Protein AF-A0A6C0I2K2-F1 (afdb_monomer)

Structure (mmCIF, N/CA/C/O backbone):
data_AF-A0A6C0I2K2-F1
#
_entry.id   AF-A0A6C0I2K2-F1
#
loop_
_atom_site.group_PDB
_atom_site.id
_atom_site.type_symbol
_atom_site.label_atom_id
_atom_site.label_alt_id
_atom_site.label_comp_id
_atom_site.label_asym_id
_atom_site.label_entity_id
_atom_site.label_seq_id
_atom_site.pdbx_PDB_ins_code
_atom_site.Cartn_x
_atom_site.Cartn_y
_atom_site.Cartn_z
_atom_site.occupancy
_atom_site.B_iso_or_equiv
_atom_site.auth_seq_id
_atom_site.auth_comp_id
_atom_site.auth_asym_id
_atom_site.auth_atom_id
_atom_site.pdbx_PDB_model_num
ATOM 1 N N . MET A 1 1 ? -1.102 -23.690 -17.244 1.00 80.75 1 MET A N 1
ATOM 2 C CA . MET A 1 1 ? -1.129 -23.746 -15.764 1.00 80.75 1 MET A CA 1
ATOM 3 C C . MET A 1 1 ? -1.556 -22.378 -15.245 1.00 80.75 1 MET A C 1
ATOM 5 O O . MET A 1 1 ? -1.133 -21.391 -15.832 1.00 80.75 1 MET A O 1
ATOM 9 N N . LYS A 1 2 ? -2.415 -22.311 -14.222 1.00 87.19 2 LYS A N 1
ATOM 10 C CA . LYS A 1 2 ? -2.791 -21.067 -13.523 1.00 87.19 2 LYS A CA 1
ATOM 11 C C . LYS A 1 2 ? -2.313 -21.160 -12.071 1.00 87.19 2 LYS A C 1
ATOM 13 O O . LYS A 1 2 ? -2.269 -22.267 -11.540 1.00 87.19 2 LYS A O 1
ATOM 18 N N . ILE A 1 3 ? -1.939 -20.029 -11.476 1.00 89.88 3 ILE A N 1
ATOM 19 C CA . ILE A 1 3 ? -1.490 -19.923 -10.081 1.00 89.88 3 ILE A CA 1
ATOM 20 C C . ILE A 1 3 ? -2.470 -19.006 -9.353 1.00 89.88 3 ILE A C 1
ATOM 22 O O . ILE A 1 3 ? -2.793 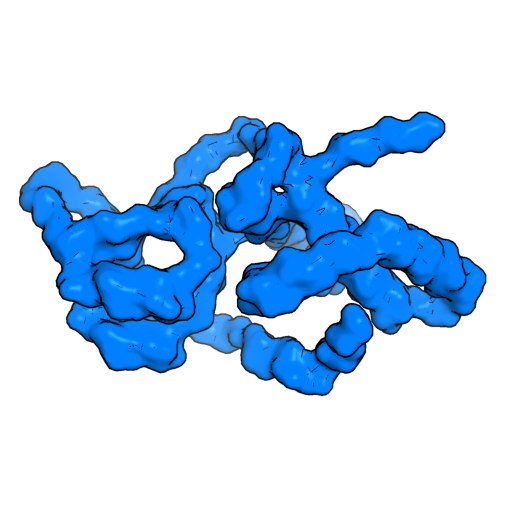-17.935 -9.863 1.00 89.88 3 ILE A O 1
ATOM 26 N N . GLU A 1 4 ? -2.950 -19.440 -8.193 1.00 92.75 4 GLU A N 1
ATOM 27 C CA . GLU A 1 4 ? -3.770 -18.616 -7.306 1.00 92.75 4 GLU A CA 1
ATOM 28 C C . GLU A 1 4 ? -2.858 -17.775 -6.405 1.00 92.75 4 GLU A C 1
ATOM 30 O O . GLU A 1 4 ? -1.847 -18.263 -5.897 1.00 92.75 4 GLU A O 1
ATOM 35 N N . VAL A 1 5 ? -3.208 -16.505 -6.221 1.00 95.00 5 VAL A N 1
ATOM 36 C CA . VAL A 1 5 ? -2.487 -15.561 -5.361 1.00 95.00 5 VAL A CA 1
ATOM 37 C C . VAL A 1 5 ? -3.473 -14.840 -4.449 1.00 95.00 5 VAL A C 1
ATOM 39 O O . VAL A 1 5 ? -4.673 -14.813 -4.714 1.00 95.00 5 VAL A O 1
ATOM 42 N N . SER A 1 6 ? -2.970 -14.244 -3.368 1.00 96.69 6 SER A N 1
ATOM 43 C CA . SER A 1 6 ? -3.803 -13.404 -2.503 1.00 96.69 6 SER A CA 1
ATOM 44 C C . SER A 1 6 ? -4.325 -12.164 -3.241 1.00 96.69 6 SER A C 1
ATOM 46 O O . SER A 1 6 ? -3.680 -11.675 -4.171 1.00 96.69 6 SER A O 1
ATOM 48 N N . ILE A 1 7 ? -5.459 -11.609 -2.805 1.00 97.25 7 ILE A N 1
ATOM 49 C CA . ILE A 1 7 ? -6.015 -10.379 -3.396 1.00 97.25 7 ILE A CA 1
ATOM 50 C C . ILE A 1 7 ? -5.021 -9.215 -3.267 1.00 97.25 7 ILE A C 1
ATOM 52 O O . ILE A 1 7 ? -4.826 -8.457 -4.213 1.00 97.25 7 ILE A O 1
ATOM 56 N N . GLY A 1 8 ? -4.336 -9.101 -2.128 1.00 97.50 8 GLY A N 1
ATOM 57 C CA . GLY A 1 8 ? -3.286 -8.108 -1.910 1.00 97.50 8 GLY A CA 1
ATOM 58 C C . GLY A 1 8 ? -2.119 -8.251 -2.890 1.00 97.50 8 GLY A C 1
ATOM 59 O O . GLY A 1 8 ? -1.641 -7.246 -3.402 1.00 97.50 8 GLY A O 1
ATOM 60 N N . GLU A 1 9 ? -1.703 -9.481 -3.208 1.00 97.44 9 GLU A N 1
ATOM 61 C CA . GLU A 1 9 ? -0.671 -9.755 -4.224 1.00 97.44 9 GLU A CA 1
ATOM 62 C C . GLU A 1 9 ? -1.128 -9.335 -5.626 1.00 97.44 9 GLU A C 1
ATOM 64 O O . GLU A 1 9 ? -0.379 -8.701 -6.366 1.00 97.44 9 GLU A O 1
ATOM 69 N N . ALA A 1 10 ? -2.375 -9.645 -5.987 1.00 97.50 10 ALA A N 1
ATOM 70 C CA . ALA A 1 10 ? -2.936 -9.269 -7.281 1.00 97.50 10 ALA A CA 1
ATOM 71 C C . ALA A 1 10 ? -3.026 -7.739 -7.448 1.00 97.50 10 ALA A C 1
ATOM 73 O O . ALA A 1 10 ? -2.680 -7.209 -8.505 1.00 97.50 10 ALA A O 1
ATOM 74 N N . ILE A 1 11 ? -3.440 -7.022 -6.397 1.00 98.12 11 ILE A N 1
ATOM 75 C CA . ILE A 1 11 ? -3.513 -5.553 -6.383 1.00 98.12 11 ILE A CA 1
ATOM 76 C C . ILE A 1 11 ? -2.110 -4.925 -6.412 1.00 98.12 11 ILE A C 1
ATOM 78 O O . ILE A 1 11 ? -1.898 -3.949 -7.133 1.00 98.12 11 ILE A O 1
ATOM 82 N N . ASP A 1 12 ? -1.140 -5.485 -5.684 1.00 98.44 12 ASP A N 1
ATOM 83 C CA . ASP A 1 12 ? 0.261 -5.044 -5.738 1.00 98.44 12 ASP A CA 1
ATOM 84 C C . ASP A 1 12 ? 0.838 -5.185 -7.141 1.00 98.44 12 ASP A C 1
ATOM 86 O O . ASP A 1 12 ? 1.336 -4.209 -7.711 1.00 98.44 12 ASP A O 1
ATOM 90 N N . LYS A 1 13 ? 0.661 -6.361 -7.752 1.00 98.19 13 LYS A N 1
ATOM 91 C CA . LYS A 1 13 ? 1.067 -6.603 -9.133 1.00 98.19 13 LYS A CA 1
ATOM 92 C C . LYS A 1 13 ? 0.435 -5.593 -10.090 1.00 98.19 13 LYS A C 1
ATOM 94 O O . LYS A 1 13 ? 1.155 -5.035 -10.918 1.00 98.19 13 LYS A O 1
ATOM 99 N N . LEU A 1 14 ? -0.868 -5.332 -9.965 1.00 98.38 14 LEU A N 1
ATOM 100 C CA . LEU A 1 14 ? -1.555 -4.331 -10.782 1.00 98.38 14 LEU A CA 1
ATOM 101 C C . LEU A 1 14 ? -0.909 -2.945 -10.624 1.00 98.38 14 LEU A C 1
ATOM 103 O O . LEU A 1 14 ? -0.549 -2.332 -11.626 1.00 98.38 14 LEU A O 1
ATOM 107 N N . SER A 1 15 ? -0.655 -2.497 -9.392 1.00 98.06 15 SER A N 1
ATOM 108 C CA . SER A 1 15 ? -0.040 -1.184 -9.144 1.00 98.06 15 SER A CA 1
ATOM 109 C C . SER A 1 15 ? 1.365 -1.046 -9.746 1.00 98.06 15 SER A C 1
ATOM 111 O O . SER A 1 15 ? 1.717 0.005 -10.284 1.00 98.06 15 SER A O 1
ATOM 113 N N . ILE A 1 16 ? 2.160 -2.122 -9.738 1.00 98.19 16 ILE A N 1
ATOM 114 C CA . ILE A 1 16 ? 3.491 -2.150 -10.361 1.00 98.19 16 ILE A CA 1
ATOM 115 C C . ILE A 1 16 ? 3.379 -2.119 -11.890 1.00 98.19 16 ILE A C 1
ATOM 117 O O . ILE A 1 16 ? 4.185 -1.462 -12.550 1.00 98.19 16 ILE A O 1
ATOM 121 N N . LEU A 1 17 ? 2.413 -2.831 -12.476 1.00 98.25 17 LEU A N 1
ATOM 122 C CA . LEU A 1 17 ? 2.181 -2.820 -13.923 1.00 98.25 17 LEU A CA 1
ATOM 123 C C . LEU A 1 17 ? 1.716 -1.438 -14.404 1.00 98.25 17 LEU A C 1
ATOM 125 O O . LEU A 1 17 ? 2.240 -0.941 -15.400 1.00 98.25 17 LEU A O 1
ATOM 129 N N . GLU A 1 18 ? 0.819 -0.781 -13.666 1.00 96.38 18 GLU A N 1
ATOM 130 C CA . GLU A 1 18 ? 0.404 0.599 -13.948 1.00 96.38 18 GLU A CA 1
ATOM 131 C C . GLU A 1 18 ? 1.588 1.574 -13.867 1.00 96.38 18 GLU A C 1
ATOM 133 O O . GLU A 1 18 ? 1.763 2.408 -14.757 1.00 96.38 18 GLU A O 1
ATOM 138 N N . LEU A 1 19 ? 2.461 1.435 -12.862 1.00 95.56 19 LEU A N 1
ATOM 139 C CA . LEU A 1 19 ? 3.687 2.233 -12.760 1.00 95.56 19 LEU A CA 1
ATOM 140 C C . LEU A 1 19 ? 4.633 1.984 -13.946 1.00 95.56 19 LEU A C 1
ATOM 142 O O . LEU A 1 19 ? 5.187 2.925 -14.518 1.00 95.56 19 LEU A O 1
ATOM 146 N N . LYS A 1 20 ? 4.792 0.723 -14.361 1.00 96.25 20 LYS A N 1
ATOM 147 C CA . LYS A 1 20 ? 5.604 0.354 -15.528 1.00 96.25 20 LYS A CA 1
ATOM 148 C C . LYS A 1 20 ? 5.066 0.964 -16.818 1.00 96.25 20 LYS A C 1
ATOM 150 O O . LYS A 1 20 ? 5.875 1.444 -17.606 1.00 96.25 20 LYS A O 1
ATOM 155 N N . LEU A 1 21 ? 3.748 0.990 -17.036 1.00 96.44 21 LEU A N 1
ATOM 156 C CA . LEU A 1 21 ? 3.162 1.658 -18.208 1.00 96.44 21 LEU A CA 1
ATOM 157 C C . LEU A 1 21 ? 3.528 3.141 -18.273 1.00 96.44 21 LEU A C 1
ATOM 159 O O . LEU A 1 21 ? 3.747 3.661 -19.366 1.00 96.44 21 LEU A O 1
ATOM 163 N N . LYS A 1 22 ? 3.618 3.806 -17.115 1.00 93.19 22 LYS A N 1
ATOM 164 C CA . LYS A 1 22 ? 4.014 5.215 -17.026 1.00 93.19 22 LYS A CA 1
ATOM 165 C C . LYS A 1 22 ? 5.508 5.429 -17.279 1.00 93.19 22 LYS A C 1
ATOM 167 O O . LYS A 1 22 ? 5.868 6.376 -17.968 1.00 93.19 22 LYS A O 1
ATOM 172 N N . LYS A 1 23 ? 6.379 4.576 -16.723 1.00 93.75 23 LYS A N 1
ATOM 173 C CA . LYS A 1 23 ? 7.843 4.780 -16.760 1.00 93.75 23 LYS A CA 1
ATOM 174 C C . LYS A 1 23 ? 8.549 4.140 -17.966 1.00 93.75 23 LYS A C 1
ATOM 176 O O . LYS A 1 23 ? 9.656 4.547 -18.311 1.00 93.75 23 LYS A O 1
ATOM 181 N N . ILE A 1 24 ? 7.959 3.137 -18.620 1.00 94.12 24 ILE A N 1
ATOM 18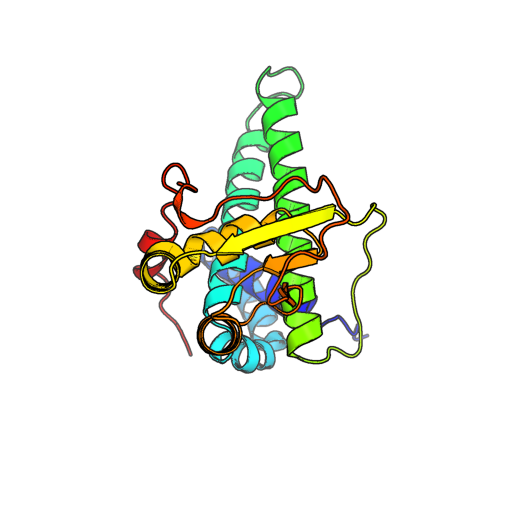2 C CA . ILE A 1 24 ? 8.570 2.440 -19.766 1.00 94.12 24 ILE A CA 1
ATOM 183 C C . ILE A 1 24 ? 8.101 3.069 -21.077 1.00 94.12 24 ILE A C 1
ATOM 185 O O . ILE A 1 24 ? 6.912 3.096 -21.352 1.00 94.12 24 ILE A O 1
ATOM 189 N N . ASN A 1 25 ? 9.037 3.469 -21.942 1.00 95.00 25 ASN A N 1
ATOM 190 C CA . ASN A 1 25 ? 8.723 4.081 -23.244 1.00 95.00 25 ASN A CA 1
ATOM 191 C C . ASN A 1 25 ? 8.624 3.089 -24.417 1.00 95.00 25 ASN A C 1
ATOM 193 O O . ASN A 1 25 ? 8.183 3.458 -25.499 1.00 95.00 25 ASN A O 1
ATOM 197 N N . ASN A 1 26 ? 9.052 1.838 -24.243 1.00 98.00 26 ASN A N 1
ATOM 198 C CA . ASN A 1 26 ? 9.024 0.847 -25.319 1.00 98.00 26 ASN A CA 1
ATOM 199 C C . ASN A 1 26 ? 7.597 0.310 -25.543 1.00 98.00 26 ASN A C 1
ATOM 201 O O . ASN A 1 26 ? 7.031 -0.335 -24.661 1.00 98.00 26 ASN A O 1
ATOM 205 N N . GLU A 1 27 ? 7.053 0.538 -26.737 1.00 96.94 27 GLU A N 1
ATOM 206 C CA . GLU A 1 27 ? 5.665 0.206 -27.085 1.00 96.94 27 GLU A CA 1
ATOM 207 C C . GLU A 1 27 ? 5.361 -1.301 -27.108 1.00 96.94 27 GLU A C 1
ATOM 209 O O . GLU A 1 27 ? 4.274 -1.716 -26.713 1.00 96.94 27 GLU A O 1
ATOM 214 N N . GLU A 1 28 ? 6.307 -2.154 -27.511 1.00 97.50 28 GLU A N 1
ATOM 215 C CA . GLU A 1 28 ? 6.104 -3.611 -27.466 1.00 97.50 28 GLU A CA 1
ATOM 216 C C . GLU A 1 28 ? 5.983 -4.111 -26.024 1.00 97.50 28 GLU A C 1
ATOM 218 O O . GLU A 1 28 ? 5.083 -4.886 -25.704 1.00 97.50 28 GLU A O 1
ATOM 223 N N . LYS A 1 29 ? 6.827 -3.599 -25.119 1.00 97.81 29 LYS A N 1
ATOM 224 C CA . LYS A 1 29 ? 6.736 -3.901 -23.685 1.00 97.81 29 LYS A CA 1
ATOM 225 C C . LYS A 1 29 ? 5.422 -3.406 -23.086 1.00 97.81 29 LYS A C 1
ATOM 227 O O . LYS A 1 29 ? 4.829 -4.130 -22.292 1.00 97.81 29 LYS A O 1
ATOM 232 N N . LYS A 1 30 ? 4.950 -2.213 -23.468 1.00 97.88 30 LYS A N 1
ATOM 233 C CA . LYS A 1 30 ? 3.648 -1.697 -23.014 1.00 97.88 30 LYS A CA 1
ATOM 234 C C . LYS A 1 30 ? 2.499 -2.621 -23.411 1.00 97.88 30 LYS A C 1
ATOM 236 O O . LYS A 1 30 ? 1.696 -2.955 -22.549 1.00 97.88 30 LYS A O 1
ATOM 241 N N . LYS A 1 31 ? 2.470 -3.112 -24.656 1.00 97.94 31 LYS A N 1
ATOM 242 C CA . LYS A 1 31 ? 1.442 -4.067 -25.111 1.00 97.94 31 LYS A CA 1
ATOM 243 C C . LYS A 1 31 ? 1.407 -5.343 -24.269 1.00 97.94 31 LYS A C 1
ATOM 245 O O . LYS A 1 31 ? 0.327 -5.850 -23.984 1.00 97.94 31 LYS A O 1
ATOM 250 N N . GLU A 1 32 ? 2.561 -5.873 -23.863 1.00 98.31 32 GLU A N 1
ATOM 251 C CA . GLU A 1 32 ? 2.596 -7.037 -22.966 1.00 98.31 32 GLU A CA 1
ATOM 252 C C . GLU A 1 32 ? 2.113 -6.693 -21.549 1.00 98.31 32 GLU A C 1
ATOM 254 O O . GLU A 1 32 ? 1.343 -7.452 -20.964 1.00 98.31 32 GLU A O 1
ATOM 259 N N . ILE A 1 33 ? 2.480 -5.522 -21.022 1.00 98.00 33 ILE A N 1
ATOM 260 C CA . ILE A 1 33 ? 2.005 -5.049 -19.713 1.00 98.00 33 ILE A CA 1
ATOM 261 C C . ILE A 1 33 ? 0.478 -4.872 -19.709 1.00 98.00 33 ILE A C 1
ATOM 263 O O . ILE A 1 33 ? -0.184 -5.293 -18.764 1.00 98.00 33 ILE A O 1
ATOM 267 N N . GLU A 1 34 ? -0.103 -4.309 -20.770 1.00 97.62 34 GLU A N 1
ATOM 268 C CA . GLU A 1 34 ? -1.558 -4.157 -20.916 1.00 97.62 34 GLU A CA 1
ATOM 269 C C . GLU A 1 34 ? -2.288 -5.507 -20.906 1.00 97.62 34 GLU A C 1
ATOM 271 O O . GLU A 1 34 ? -3.361 -5.628 -20.310 1.00 97.62 34 GLU A O 1
ATOM 276 N N . LYS A 1 35 ? -1.703 -6.550 -21.514 1.00 97.81 35 LYS A N 1
ATOM 277 C CA . LYS A 1 35 ? -2.255 -7.912 -21.435 1.00 97.81 35 LYS A CA 1
ATOM 278 C C . LYS A 1 35 ? -2.268 -8.428 -19.998 1.00 97.81 35 LYS A C 1
ATOM 280 O O . LYS A 1 35 ? -3.246 -9.059 -19.610 1.00 97.81 35 LYS A O 1
ATOM 285 N N . GLU A 1 36 ? -1.214 -8.176 -19.218 1.00 97.56 36 GLU A N 1
ATOM 286 C CA . GLU A 1 36 ? -1.170 -8.571 -17.805 1.00 97.56 36 GLU A CA 1
ATOM 287 C C . GLU A 1 36 ? -2.195 -7.806 -16.961 1.00 97.56 36 GLU A C 1
ATOM 289 O O . GLU A 1 36 ? -2.876 -8.422 -16.143 1.00 97.56 36 GLU A O 1
ATOM 294 N N . ILE A 1 37 ? -2.350 -6.497 -17.185 1.00 97.50 37 ILE A N 1
ATOM 295 C CA . ILE A 1 37 ? -3.349 -5.668 -16.490 1.00 97.50 37 ILE A CA 1
ATOM 296 C C . ILE A 1 37 ? -4.758 -6.200 -16.737 1.00 97.50 37 ILE A C 1
ATOM 298 O O . ILE A 1 37 ? -5.508 -6.371 -15.783 1.00 97.50 37 ILE A O 1
ATOM 302 N N . LYS A 1 38 ? -5.085 -6.560 -17.983 1.00 96.56 38 LYS A N 1
ATOM 303 C CA . LYS A 1 38 ? -6.402 -7.106 -18.340 1.00 96.56 38 LYS A CA 1
ATOM 304 C C . LYS A 1 38 ? -6.761 -8.385 -17.571 1.00 96.56 38 LYS A C 1
ATOM 306 O O . LYS A 1 38 ? -7.929 -8.666 -17.326 1.00 96.56 38 LYS A O 1
ATOM 311 N N . VAL A 1 39 ? -5.771 -9.193 -17.187 1.00 96.00 39 VAL A N 1
ATOM 312 C CA . VAL A 1 39 ? -6.001 -10.404 -16.373 1.00 96.00 39 VAL A CA 1
ATOM 313 C C . VAL A 1 39 ? -6.358 -10.051 -14.920 1.00 96.00 39 VAL A C 1
ATOM 315 O O . VAL A 1 39 ? -6.921 -10.881 -14.212 1.00 96.00 39 VAL A O 1
ATOM 318 N N . LEU A 1 40 ? -6.061 -8.827 -14.484 1.00 96.62 40 LEU A N 1
ATOM 319 C CA . LEU A 1 40 ? -6.276 -8.316 -13.132 1.00 96.62 40 LEU A CA 1
ATOM 320 C C . LEU A 1 40 ? -7.487 -7.368 -13.038 1.00 96.62 40 LEU A C 1
ATOM 322 O O . LEU A 1 40 ? -7.636 -6.705 -12.017 1.00 96.62 40 LEU A O 1
ATOM 326 N N . ASP A 1 41 ? -8.365 -7.312 -14.049 1.00 93.50 41 ASP A N 1
ATOM 327 C CA . ASP A 1 41 ? -9.506 -6.377 -14.104 1.00 93.50 41 ASP A CA 1
ATOM 328 C C . ASP A 1 41 ? -10.393 -6.422 -12.841 1.00 93.50 41 ASP A C 1
ATOM 330 O O . ASP A 1 41 ? -10.879 -5.395 -12.363 1.00 93.50 41 ASP A O 1
ATOM 334 N N . GLU A 1 42 ? -10.568 -7.601 -12.238 1.00 93.81 42 GLU A N 1
ATOM 335 C CA . GLU A 1 42 ? -11.359 -7.768 -11.012 1.00 93.81 42 GLU A CA 1
ATOM 336 C C . GLU A 1 42 ? -10.808 -6.951 -9.828 1.00 93.81 42 GLU A C 1
ATOM 338 O O . GLU A 1 42 ? -11.580 -6.489 -8.979 1.00 93.81 42 GLU A O 1
ATOM 343 N N . CYS A 1 43 ? -9.495 -6.683 -9.799 1.00 96.44 43 CYS A N 1
ATOM 344 C CA . CYS A 1 43 ? -8.847 -5.874 -8.767 1.00 96.44 43 CYS A CA 1
ATOM 345 C C . CYS A 1 43 ? -9.414 -4.450 -8.693 1.00 96.44 43 CYS A C 1
ATOM 347 O O . CYS A 1 43 ? -9.459 -3.868 -7.603 1.00 96.44 43 CYS A O 1
ATOM 349 N N . TYR A 1 44 ? -9.907 -3.892 -9.806 1.00 95.81 44 TYR A N 1
ATOM 350 C CA . TYR A 1 44 ? -10.458 -2.534 -9.835 1.00 95.81 44 TYR A CA 1
ATOM 351 C C . TYR A 1 44 ? -11.689 -2.366 -8.937 1.00 95.81 44 TYR A C 1
ATOM 353 O O . TYR A 1 44 ? -11.923 -1.276 -8.403 1.00 95.81 44 TYR A O 1
ATOM 361 N N . THR A 1 45 ? -12.441 -3.440 -8.680 1.00 96.44 45 THR A N 1
ATOM 362 C CA . THR A 1 45 ? -13.571 -3.407 -7.739 1.00 96.44 45 THR A CA 1
ATOM 363 C C . THR A 1 45 ? -13.105 -3.117 -6.307 1.00 96.44 45 THR A C 1
ATOM 365 O O . THR A 1 45 ? -13.664 -2.246 -5.631 1.00 96.44 45 THR A O 1
ATOM 368 N N . TYR A 1 46 ? -12.021 -3.763 -5.867 1.00 95.81 46 TYR A N 1
ATOM 369 C CA . TYR A 1 46 ? -11.404 -3.534 -4.561 1.00 95.81 46 TYR A CA 1
ATOM 370 C C . TYR A 1 46 ? -10.716 -2.171 -4.495 1.00 95.81 46 TYR A C 1
ATOM 372 O O . TYR A 1 46 ? -10.870 -1.455 -3.506 1.00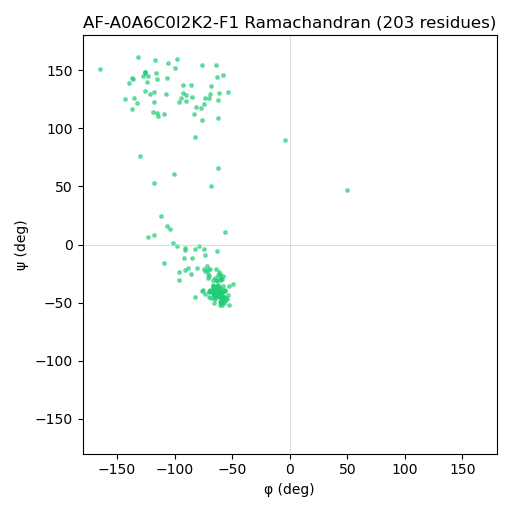 95.81 46 TYR A O 1
ATOM 380 N N . ILE A 1 47 ? -10.027 -1.759 -5.562 1.00 94.62 47 ILE A N 1
ATOM 381 C CA . ILE A 1 47 ? -9.377 -0.443 -5.648 1.00 94.62 47 ILE A CA 1
ATOM 382 C C . ILE A 1 47 ? -10.405 0.684 -5.515 1.00 94.62 47 ILE A C 1
ATOM 384 O O . ILE A 1 47 ? -10.192 1.642 -4.768 1.00 94.62 47 ILE A O 1
ATOM 388 N N . LYS A 1 48 ? -11.556 0.564 -6.186 1.00 94.38 48 LYS A N 1
ATOM 389 C CA . LYS A 1 48 ? -12.645 1.544 -6.090 1.00 94.38 48 LYS A CA 1
ATOM 390 C C . LYS A 1 48 ? -13.201 1.646 -4.669 1.00 94.38 48 LYS A C 1
ATOM 392 O O . LYS A 1 48 ? -13.574 2.747 -4.259 1.00 94.38 48 LYS A O 1
ATOM 397 N N . LYS A 1 49 ? -13.247 0.532 -3.933 1.00 94.81 49 LYS A N 1
ATOM 398 C CA . LYS A 1 49 ? -13.715 0.473 -2.542 1.00 94.81 49 LYS A CA 1
ATOM 399 C C . LYS A 1 49 ? -12.681 1.016 -1.548 1.00 94.81 49 LYS A C 1
ATOM 401 O O . LYS A 1 49 ? -13.053 1.744 -0.635 1.00 94.81 49 LYS A O 1
ATOM 406 N N . TYR A 1 50 ? -11.395 0.730 -1.749 1.00 94.75 50 TYR A N 1
ATOM 407 C CA . TYR A 1 50 ? -10.304 1.074 -0.827 1.00 94.75 50 TYR A CA 1
ATOM 408 C C . TYR A 1 50 ? -9.283 2.029 -1.468 1.00 94.75 50 TYR A C 1
ATOM 410 O O . TYR A 1 50 ? -8.075 1.791 -1.464 1.00 94.75 50 TYR A O 1
ATOM 418 N N . LYS A 1 51 ? -9.768 3.149 -2.022 1.00 92.69 51 LYS A N 1
ATOM 419 C CA . LYS A 1 51 ? -8.953 4.093 -2.814 1.00 92.69 51 LYS A CA 1
ATOM 420 C C . LYS A 1 51 ? -7.728 4.631 -2.075 1.00 92.69 51 LYS A C 1
ATOM 422 O O . LYS A 1 51 ? -6.681 4.804 -2.690 1.00 92.69 51 LYS A O 1
ATOM 427 N N . ILE A 1 52 ? -7.860 4.928 -0.781 1.00 91.38 52 ILE A N 1
ATOM 428 C CA . ILE A 1 52 ? -6.754 5.470 0.025 1.00 91.38 52 ILE A CA 1
ATOM 429 C C . ILE A 1 52 ? -5.632 4.432 0.151 1.00 91.38 52 ILE A C 1
ATOM 431 O O . ILE A 1 52 ? -4.473 4.774 -0.060 1.00 91.38 52 ILE A O 1
ATOM 435 N N . LEU A 1 53 ? -5.975 3.162 0.399 1.00 94.88 53 LEU A N 1
ATOM 436 C CA . LEU A 1 53 ? -5.002 2.069 0.480 1.00 94.88 53 LEU A CA 1
ATOM 437 C C . LEU A 1 53 ? -4.283 1.864 -0.853 1.00 94.88 53 LEU A C 1
ATOM 439 O O . LEU A 1 53 ? -3.069 1.687 -0.867 1.00 94.88 53 LEU A O 1
ATOM 443 N N . TYR A 1 54 ? -5.002 1.953 -1.975 1.00 96.31 54 TYR A N 1
ATOM 444 C CA . TYR A 1 54 ? -4.370 1.841 -3.289 1.00 96.31 54 TYR A CA 1
ATOM 445 C C . TYR A 1 54 ? -3.397 2.993 -3.568 1.00 96.31 54 TYR A C 1
ATOM 447 O O . TYR A 1 54 ? -2.300 2.769 -4.069 1.00 96.31 54 TYR A O 1
ATOM 455 N N . LYS A 1 55 ? -3.747 4.224 -3.173 1.00 93.38 55 LYS A N 1
ATOM 456 C CA . LYS A 1 55 ? -2.835 5.375 -3.275 1.00 93.38 55 LYS A CA 1
ATOM 457 C C . LYS A 1 55 ? -1.579 5.203 -2.421 1.00 93.38 55 LYS A C 1
ATOM 459 O O . LYS A 1 55 ? -0.493 5.520 -2.890 1.00 93.38 55 LYS A O 1
ATOM 464 N N . LEU A 1 56 ? -1.715 4.672 -1.204 1.00 94.19 56 LEU A N 1
ATOM 465 C CA . LEU A 1 56 ? -0.565 4.332 -0.357 1.00 94.19 56 LEU A CA 1
ATOM 466 C C . LEU A 1 56 ? 0.314 3.265 -1.013 1.00 94.19 56 LEU A C 1
ATOM 468 O O . LEU A 1 56 ? 1.534 3.387 -0.985 1.00 94.19 56 LEU A O 1
ATOM 472 N N . LEU A 1 57 ? -0.295 2.250 -1.633 1.00 96.81 57 LEU A N 1
ATOM 473 C CA . LEU A 1 57 ? 0.440 1.192 -2.322 1.00 96.81 57 LEU A CA 1
ATOM 474 C C . LEU A 1 57 ? 1.242 1.736 -3.505 1.00 96.81 57 LEU A C 1
ATOM 476 O O . LEU A 1 57 ? 2.417 1.406 -3.640 1.00 96.81 57 LEU A O 1
ATOM 480 N N . ILE A 1 58 ? 0.633 2.607 -4.316 1.00 95.94 58 ILE A N 1
ATOM 481 C CA . ILE A 1 58 ? 1.322 3.283 -5.419 1.00 95.94 58 ILE A CA 1
ATOM 482 C C . ILE A 1 58 ? 2.487 4.124 -4.892 1.00 95.94 58 ILE A C 1
ATOM 484 O O . ILE A 1 58 ? 3.595 3.972 -5.394 1.00 95.94 58 ILE A O 1
ATOM 488 N N . TYR A 1 59 ? 2.265 4.953 -3.865 1.00 94.75 59 TYR A N 1
ATOM 489 C CA . TYR A 1 59 ? 3.321 5.764 -3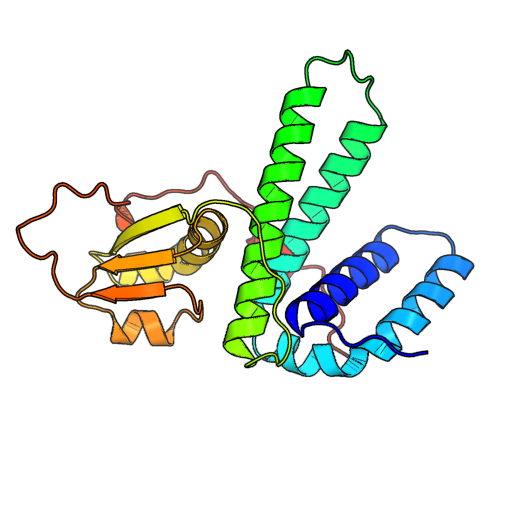.245 1.00 94.75 59 TYR A CA 1
ATOM 490 C C . TYR A 1 59 ? 4.512 4.907 -2.790 1.00 94.75 59 TYR A C 1
ATOM 492 O O . TYR A 1 59 ? 5.668 5.223 -3.080 1.00 94.75 59 TYR A O 1
ATOM 500 N N . VAL A 1 60 ? 4.239 3.787 -2.113 1.00 96.56 60 VAL A N 1
ATOM 501 C CA . VAL A 1 60 ? 5.280 2.863 -1.649 1.00 96.56 60 VAL A CA 1
ATOM 502 C C . VAL A 1 60 ? 6.005 2.206 -2.826 1.00 96.56 60 VAL A C 1
ATOM 504 O O . VAL A 1 60 ? 7.233 2.173 -2.830 1.00 96.56 60 VAL A O 1
ATOM 507 N N . ASN A 1 61 ? 5.284 1.711 -3.836 1.00 98.12 61 ASN A N 1
ATOM 508 C CA . ASN A 1 61 ? 5.892 1.068 -5.004 1.00 98.12 61 ASN A CA 1
ATOM 509 C C . ASN A 1 61 ? 6.718 2.039 -5.855 1.00 98.12 61 ASN A C 1
ATOM 511 O O . ASN A 1 61 ? 7.788 1.665 -6.332 1.00 98.12 61 ASN A O 1
ATOM 515 N N . GLU A 1 62 ? 6.266 3.281 -6.013 1.00 96.44 62 GLU A N 1
ATOM 516 C CA . GLU A 1 62 ? 7.022 4.331 -6.694 1.00 96.44 62 GLU A CA 1
ATOM 517 C C . GLU A 1 62 ? 8.291 4.699 -5.921 1.00 96.44 62 GLU A C 1
ATOM 519 O O . GLU A 1 62 ? 9.370 4.726 -6.507 1.00 96.44 62 GLU A O 1
ATOM 524 N N . SER A 1 63 ? 8.200 4.838 -4.595 1.00 96.25 63 SER A N 1
ATOM 525 C CA . SER A 1 63 ? 9.374 5.075 -3.746 1.00 96.25 63 SER A CA 1
ATOM 526 C C . SER A 1 63 ? 10.400 3.941 -3.865 1.00 96.25 63 SER A C 1
ATOM 528 O O . SER A 1 63 ? 11.596 4.193 -4.004 1.00 96.25 63 SER A O 1
ATOM 530 N N . ILE A 1 64 ? 9.952 2.677 -3.865 1.00 97.75 64 ILE A N 1
ATOM 531 C CA . ILE A 1 64 ? 10.831 1.515 -4.090 1.00 97.75 64 ILE A CA 1
ATOM 532 C C . ILE A 1 64 ? 11.471 1.583 -5.477 1.00 97.75 64 ILE A C 1
ATOM 534 O O . ILE A 1 64 ? 12.668 1.315 -5.599 1.00 97.75 64 ILE A O 1
ATOM 538 N N . TRP A 1 65 ? 10.700 1.920 -6.514 1.00 96.56 65 TRP A N 1
ATOM 539 C CA . TRP A 1 65 ? 11.200 2.041 -7.883 1.00 96.56 65 TRP A CA 1
ATOM 540 C C . TRP A 1 65 ? 12.319 3.081 -7.971 1.00 96.56 65 TRP A C 1
ATOM 542 O O . TRP A 1 65 ? 13.412 2.758 -8.433 1.00 96.56 65 TRP A O 1
ATOM 552 N N . ASP A 1 66 ? 12.085 4.290 -7.468 1.00 96.00 66 ASP A N 1
ATOM 553 C CA . ASP A 1 66 ? 13.034 5.401 -7.562 1.00 96.00 66 ASP A CA 1
ATOM 554 C C . ASP A 1 66 ? 14.308 5.136 -6.744 1.00 96.00 66 ASP A C 1
ATOM 556 O O . ASP A 1 66 ? 15.426 5.382 -7.211 1.00 96.00 66 ASP A O 1
ATOM 560 N N . MET A 1 67 ? 14.173 4.538 -5.554 1.00 97.06 67 MET A N 1
ATOM 561 C CA . MET A 1 67 ? 15.325 4.072 -4.775 1.00 97.06 67 MET A CA 1
ATOM 562 C C . MET A 1 67 ? 16.093 2.960 -5.496 1.00 97.06 67 MET A C 1
ATOM 564 O O . MET A 1 67 ? 17.321 2.935 -5.455 1.00 97.06 67 MET A O 1
ATOM 568 N N . THR A 1 68 ? 15.393 2.055 -6.185 1.00 96.88 68 THR A N 1
ATOM 569 C CA . THR A 1 68 ? 16.015 0.967 -6.952 1.00 96.88 68 THR A CA 1
ATOM 570 C C . THR A 1 68 ? 16.755 1.494 -8.183 1.00 96.88 68 THR A C 1
ATOM 572 O O . THR A 1 68 ? 17.833 1.002 -8.513 1.00 96.88 68 THR A O 1
ATOM 575 N N . ASP A 1 69 ? 16.215 2.493 -8.873 1.00 95.69 69 ASP A N 1
ATOM 576 C CA . ASP A 1 69 ? 16.909 3.141 -9.987 1.00 95.69 69 ASP A CA 1
ATOM 577 C C . ASP A 1 69 ? 18.145 3.897 -9.487 1.00 95.69 69 ASP A C 1
ATOM 579 O O . ASP A 1 69 ? 19.225 3.767 -10.066 1.00 95.69 69 ASP A O 1
ATOM 583 N N . THR A 1 70 ? 18.031 4.575 -8.341 1.00 96.56 70 THR A N 1
ATOM 584 C CA . THR A 1 70 ? 19.171 5.229 -7.689 1.00 96.56 70 THR A CA 1
ATOM 585 C C . THR A 1 70 ? 20.252 4.211 -7.318 1.00 96.56 70 THR A C 1
ATOM 587 O O . THR A 1 70 ? 21.402 4.366 -7.729 1.00 96.56 70 THR A O 1
ATOM 590 N N . ILE A 1 71 ? 19.907 3.129 -6.607 1.00 96.44 71 ILE A N 1
ATOM 591 C CA . ILE A 1 71 ? 20.897 2.153 -6.124 1.00 96.44 71 ILE A CA 1
ATOM 592 C C . ILE A 1 71 ? 21.602 1.404 -7.268 1.00 96.44 71 ILE A C 1
ATOM 594 O O . ILE A 1 71 ? 22.764 1.039 -7.132 1.00 96.44 71 ILE A O 1
ATOM 598 N N . LYS A 1 72 ? 20.940 1.214 -8.419 1.00 95.88 72 LYS A N 1
ATOM 599 C CA . LYS A 1 72 ? 21.541 0.613 -9.626 1.00 95.88 72 LYS A CA 1
ATOM 600 C C . LYS A 1 72 ? 22.562 1.516 -10.319 1.00 95.88 72 LYS A C 1
ATOM 602 O O . LYS A 1 72 ? 23.378 1.013 -11.087 1.00 95.88 72 LYS A O 1
ATOM 607 N N . SER A 1 73 ? 22.492 2.827 -10.092 1.00 96.19 73 SER A N 1
ATOM 608 C CA . SER A 1 73 ? 23.386 3.817 -10.707 1.00 96.19 73 SER A CA 1
ATOM 609 C C . SER A 1 73 ? 24.639 4.125 -9.882 1.00 96.19 73 SER A C 1
ATOM 611 O O . SER A 1 73 ? 25.501 4.872 -10.342 1.00 96.19 73 SER A O 1
ATOM 613 N N . ILE A 1 74 ? 24.764 3.536 -8.690 1.00 96.69 74 ILE A N 1
ATOM 614 C CA . ILE A 1 74 ? 25.912 3.711 -7.792 1.00 96.69 74 ILE A CA 1
ATOM 615 C C . ILE A 1 74 ? 26.653 2.384 -7.568 1.00 96.69 74 ILE A C 1
ATOM 617 O O . ILE A 1 74 ? 26.109 1.299 -7.763 1.00 96.69 74 ILE A O 1
ATOM 621 N N . SER A 1 75 ? 27.919 2.470 -7.151 1.00 96.44 75 SER A N 1
ATOM 622 C CA . SER A 1 75 ? 28.725 1.300 -6.772 1.00 96.44 75 SER A CA 1
ATOM 623 C C . SER A 1 75 ? 28.335 0.781 -5.384 1.00 96.44 75 SER A C 1
ATOM 625 O O . SER A 1 75 ? 27.931 1.553 -4.519 1.00 96.44 75 SER A O 1
ATOM 627 N N . ILE A 1 76 ? 28.570 -0.508 -5.121 1.00 95.75 76 ILE A N 1
ATOM 628 C CA . ILE A 1 76 ? 28.450 -1.114 -3.779 1.00 95.75 76 ILE A CA 1
ATOM 629 C C . ILE A 1 76 ? 29.368 -0.424 -2.752 1.00 95.75 76 ILE A C 1
ATOM 631 O O . ILE A 1 76 ? 29.075 -0.417 -1.561 1.00 95.75 76 ILE A O 1
ATOM 635 N N . THR A 1 77 ? 30.475 0.169 -3.203 1.00 96.94 77 THR A N 1
ATOM 636 C CA . THR A 1 77 ? 31.416 0.909 -2.347 1.00 96.94 77 THR A CA 1
ATOM 637 C C . THR A 1 77 ? 30.987 2.352 -2.064 1.00 96.94 77 THR A C 1
ATOM 639 O O . THR A 1 77 ? 31.688 3.053 -1.338 1.00 96.94 77 THR A O 1
ATOM 642 N N . ASP A 1 78 ? 29.891 2.830 -2.661 1.00 97.56 78 ASP A N 1
ATOM 643 C CA . ASP A 1 78 ? 29.358 4.168 -2.403 1.00 97.56 78 ASP A CA 1
ATOM 644 C C . ASP A 1 78 ? 28.796 4.251 -0.975 1.00 97.56 78 ASP A C 1
ATOM 646 O O . ASP A 1 78 ? 28.077 3.359 -0.518 1.00 97.56 78 ASP A O 1
ATOM 650 N N . SER A 1 79 ? 29.092 5.338 -0.260 1.00 96.50 79 SER A N 1
ATOM 651 C CA . SER A 1 79 ? 28.655 5.529 1.127 1.00 96.50 79 SER A CA 1
ATOM 652 C C . SER A 1 79 ? 27.134 5.617 1.283 1.00 96.50 79 SER A C 1
ATOM 654 O O . SER A 1 79 ? 26.617 5.345 2.367 1.00 96.50 79 SER A O 1
ATOM 656 N N . LYS A 1 80 ? 26.397 5.948 0.215 1.00 96.06 80 LYS A N 1
ATOM 657 C CA . LYS A 1 80 ? 24.927 5.974 0.203 1.00 96.06 80 LYS A CA 1
ATOM 658 C C . LYS A 1 80 ? 24.307 4.590 0.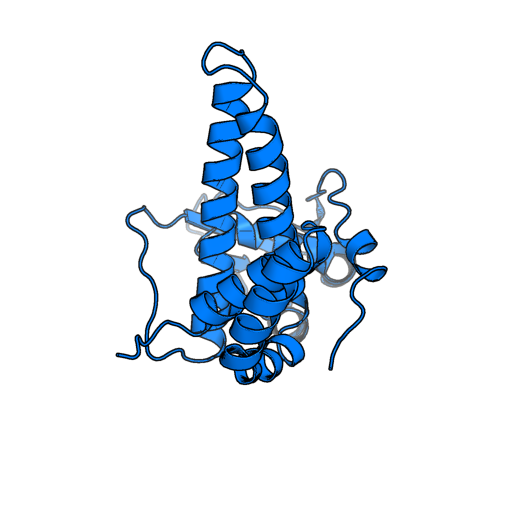022 1.00 96.06 80 LYS A C 1
ATOM 660 O O . LYS A 1 80 ? 23.141 4.413 0.377 1.00 96.06 80 LYS A O 1
ATOM 665 N N . PHE A 1 81 ? 25.050 3.614 -0.506 1.00 97.44 81 PHE A N 1
ATOM 666 C CA . PHE A 1 81 ? 24.516 2.294 -0.851 1.00 97.44 81 PHE A CA 1
ATOM 667 C C . PHE A 1 81 ? 23.845 1.588 0.343 1.00 97.44 81 PHE A C 1
ATOM 669 O O . PHE A 1 81 ? 22.695 1.166 0.193 1.00 97.44 81 PHE A O 1
ATOM 676 N N . PRO A 1 82 ? 24.465 1.501 1.543 1.00 96.81 82 PRO A N 1
ATOM 677 C CA . PRO A 1 82 ? 23.837 0.830 2.684 1.00 96.81 82 PRO A CA 1
ATOM 678 C C . PRO A 1 82 ? 22.544 1.516 3.134 1.00 96.81 82 PRO A C 1
ATOM 680 O O . PRO A 1 82 ? 21.573 0.842 3.469 1.00 96.81 82 PRO A O 1
ATOM 683 N N . PHE A 1 83 ? 22.511 2.851 3.098 1.00 95.56 83 PHE A N 1
ATOM 684 C CA . PHE A 1 83 ? 21.345 3.631 3.501 1.00 95.56 83 PHE A CA 1
ATOM 685 C C . PHE A 1 83 ? 20.160 3.402 2.556 1.00 95.56 83 PHE A C 1
ATOM 687 O O . PHE A 1 83 ? 19.074 3.054 3.013 1.00 95.56 83 PHE A O 1
ATOM 694 N N . ILE A 1 84 ? 20.378 3.515 1.242 1.00 96.81 84 ILE A N 1
ATOM 695 C CA . ILE A 1 84 ? 19.324 3.299 0.239 1.00 96.81 84 ILE A CA 1
ATOM 696 C C . ILE A 1 84 ? 18.851 1.841 0.264 1.00 96.81 84 ILE A C 1
ATOM 698 O O . ILE A 1 84 ? 17.652 1.583 0.221 1.00 96.81 84 ILE A O 1
ATOM 702 N N . SER A 1 85 ? 19.773 0.882 0.395 1.00 96.81 85 SER A N 1
ATOM 703 C CA . SER A 1 85 ? 19.431 -0.540 0.517 1.00 96.81 85 SER A CA 1
ATOM 704 C C . SER A 1 85 ? 18.521 -0.800 1.721 1.00 96.81 85 SER A C 1
ATOM 706 O O . SER A 1 85 ? 17.483 -1.454 1.593 1.00 96.81 85 SER A O 1
ATOM 708 N N . ASN A 1 86 ? 18.853 -0.215 2.877 1.00 96.25 86 ASN A N 1
ATOM 709 C CA . ASN A 1 86 ? 18.019 -0.314 4.068 1.00 96.25 86 ASN A CA 1
ATOM 710 C C . ASN A 1 86 ? 16.641 0.331 3.853 1.00 96.25 86 ASN A C 1
ATOM 712 O O . ASN A 1 86 ? 15.630 -0.259 4.217 1.00 96.25 86 ASN A O 1
ATOM 716 N N . GLN A 1 87 ? 16.564 1.496 3.204 1.00 96.00 87 GLN A N 1
ATOM 717 C CA . GLN A 1 87 ? 15.275 2.121 2.888 1.00 96.00 87 GLN A CA 1
ATOM 718 C C . GLN A 1 87 ? 14.421 1.269 1.939 1.00 96.00 87 GLN A C 1
ATOM 720 O O . GLN A 1 87 ? 13.215 1.151 2.148 1.00 96.00 87 GLN A O 1
ATOM 725 N N . ILE A 1 88 ? 15.022 0.626 0.933 1.00 97.19 88 ILE A N 1
ATOM 726 C CA . ILE A 1 88 ? 14.314 -0.322 0.063 1.00 97.19 88 ILE A CA 1
ATOM 727 C C . ILE A 1 88 ? 13.747 -1.476 0.897 1.00 97.19 88 ILE A C 1
ATOM 729 O O . ILE A 1 88 ? 12.593 -1.858 0.694 1.00 97.19 88 ILE A O 1
ATOM 733 N N . PHE A 1 89 ? 14.517 -2.025 1.841 1.00 94.88 89 PHE A N 1
ATOM 734 C CA . PHE A 1 89 ? 14.030 -3.067 2.746 1.00 94.88 89 PHE A CA 1
ATOM 735 C C . PHE A 1 89 ? 12.838 -2.581 3.586 1.00 94.88 89 PHE A C 1
ATOM 737 O O . PHE A 1 89 ? 11.788 -3.223 3.578 1.00 94.88 89 PHE A O 1
ATOM 744 N N . GLU A 1 90 ? 12.950 -1.413 4.221 1.00 94.25 90 GLU A N 1
ATOM 745 C CA . GLU A 1 90 ? 11.867 -0.819 5.015 1.00 94.25 90 GLU A CA 1
ATOM 746 C C . GLU A 1 90 ? 10.597 -0.594 4.182 1.00 94.25 90 GLU A C 1
ATOM 748 O O . GLU A 1 90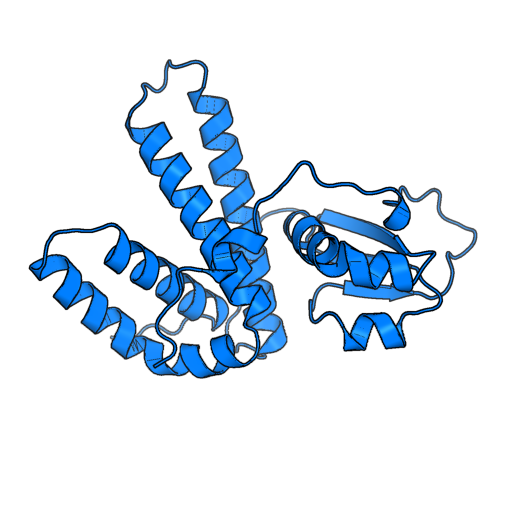 ? 9.501 -0.992 4.577 1.00 94.25 90 GLU A O 1
ATOM 753 N N . PHE A 1 91 ? 10.715 -0.033 2.977 1.00 96.50 91 PHE A N 1
ATOM 754 C CA . PHE A 1 91 ? 9.557 0.179 2.106 1.00 96.50 91 PHE A CA 1
ATOM 755 C C . PHE A 1 91 ? 8.939 -1.130 1.602 1.00 96.50 91 PHE A C 1
ATOM 757 O O . PHE A 1 91 ? 7.720 -1.200 1.434 1.00 96.50 91 PHE A O 1
ATOM 764 N N . ASN A 1 92 ? 9.723 -2.195 1.421 1.00 96.12 92 ASN A N 1
ATOM 765 C CA . ASN A 1 92 ? 9.163 -3.517 1.136 1.00 96.12 92 ASN A CA 1
ATOM 766 C C . ASN A 1 92 ? 8.301 -4.039 2.298 1.00 96.12 92 ASN A C 1
ATOM 768 O O . ASN A 1 92 ? 7.257 -4.644 2.047 1.00 96.12 92 ASN A O 1
ATOM 772 N N . GLN A 1 93 ? 8.667 -3.750 3.550 1.00 94.69 93 GLN A N 1
ATOM 773 C CA . GLN A 1 93 ? 7.830 -4.090 4.707 1.00 94.69 93 GLN A CA 1
ATOM 774 C C . GLN A 1 93 ? 6.532 -3.278 4.726 1.00 94.69 93 GLN A C 1
ATOM 776 O O . GLN A 1 93 ? 5.454 -3.830 4.960 1.00 94.69 93 GLN A O 1
ATOM 781 N N . LYS A 1 94 ? 6.600 -1.981 4.399 1.00 95.75 94 LYS A N 1
ATOM 782 C CA . LYS A 1 94 ? 5.407 -1.130 4.229 1.00 95.75 94 LYS A CA 1
ATOM 783 C C . LYS A 1 94 ? 4.478 -1.689 3.152 1.00 95.75 94 LYS A C 1
ATOM 785 O O . LYS A 1 94 ? 3.273 -1.805 3.370 1.00 95.75 94 LYS A O 1
ATOM 790 N N . ARG A 1 95 ? 5.039 -2.106 2.013 1.00 97.38 95 ARG A N 1
ATOM 791 C CA . ARG A 1 95 ? 4.296 -2.734 0.912 1.00 97.38 95 ARG A CA 1
ATOM 792 C C . ARG A 1 95 ? 3.586 -4.002 1.366 1.00 97.38 95 ARG A C 1
ATOM 794 O O . ARG A 1 95 ? 2.395 -4.160 1.111 1.00 97.38 95 ARG A O 1
ATOM 801 N N . PHE A 1 96 ? 4.292 -4.871 2.089 1.00 96.12 96 PHE A N 1
ATOM 802 C CA . PHE A 1 96 ? 3.710 -6.078 2.670 1.00 96.12 96 PHE A CA 1
ATOM 803 C C . PHE A 1 96 ? 2.518 -5.757 3.585 1.00 96.12 96 PHE A C 1
ATOM 805 O O . PHE A 1 96 ? 1.466 -6.387 3.467 1.00 96.12 96 PHE A O 1
ATOM 812 N N . ARG A 1 97 ? 2.631 -4.745 4.456 1.00 95.69 97 ARG A N 1
ATOM 813 C CA . ARG A 1 97 ? 1.527 -4.334 5.344 1.00 95.69 97 ARG A CA 1
ATOM 814 C C . ARG A 1 97 ? 0.295 -3.905 4.558 1.00 95.69 97 ARG A C 1
ATOM 816 O O . ARG A 1 97 ? -0.791 -4.399 4.843 1.00 95.69 97 ARG A O 1
ATOM 823 N N . ILE A 1 98 ? 0.459 -3.083 3.521 1.00 97.06 98 ILE A N 1
ATOM 824 C CA . ILE A 1 98 ? -0.667 -2.640 2.685 1.00 97.06 98 ILE A CA 1
ATOM 825 C C . ILE A 1 98 ? -1.325 -3.828 1.965 1.00 97.06 98 ILE A C 1
ATOM 827 O O . ILE A 1 98 ? -2.553 -3.939 1.959 1.00 97.06 98 ILE A O 1
ATOM 831 N N . LYS A 1 99 ? -0.534 -4.759 1.412 1.00 97.19 99 LYS A N 1
ATOM 832 C CA . LYS A 1 99 ? -1.046 -6.006 0.807 1.00 97.19 99 LYS A CA 1
ATOM 833 C C . LYS A 1 99 ? -1.862 -6.816 1.810 1.00 97.19 99 LYS A C 1
ATOM 835 O O . LYS A 1 99 ? -2.958 -7.283 1.499 1.00 97.19 99 LYS A O 1
ATOM 840 N N . ASN A 1 100 ? -1.354 -6.948 3.032 1.00 96.12 100 ASN A N 1
ATOM 841 C CA . ASN A 1 100 ? -2.062 -7.633 4.101 1.00 96.12 100 ASN A CA 1
ATOM 842 C C . ASN A 1 100 ? -3.363 -6.908 4.486 1.00 96.12 100 ASN A C 1
ATOM 844 O O . ASN A 1 100 ? -4.371 -7.564 4.732 1.00 96.12 100 ASN A O 1
ATOM 848 N N . TRP A 1 101 ? -3.394 -5.573 4.474 1.00 96.75 101 TRP A N 1
ATOM 849 C CA . TRP A 1 101 ? -4.627 -4.825 4.729 1.00 96.75 101 TRP A CA 1
ATOM 850 C C . TRP A 1 101 ? -5.703 -5.122 3.692 1.00 96.75 101 TRP A C 1
ATOM 852 O O . TRP A 1 101 ? -6.842 -5.382 4.071 1.00 96.75 101 TRP A O 1
ATOM 862 N N . PHE A 1 102 ? -5.348 -5.165 2.405 1.00 97.31 102 PHE A N 1
ATOM 863 C CA . PHE A 1 102 ? -6.274 -5.630 1.372 1.00 97.31 102 PHE A CA 1
ATOM 864 C C . PHE A 1 102 ? -6.767 -7.044 1.674 1.00 97.31 102 PHE A C 1
ATOM 866 O O . PHE A 1 102 ? -7.973 -7.254 1.735 1.00 97.31 102 PHE A O 1
ATOM 873 N N . ASN A 1 103 ? -5.860 -7.982 1.964 1.00 97.19 103 ASN A N 1
ATOM 874 C CA . ASN A 1 103 ? -6.224 -9.364 2.279 1.00 97.19 103 ASN A CA 1
ATOM 875 C C . ASN A 1 103 ? -7.210 -9.487 3.449 1.00 97.19 103 ASN A C 1
ATOM 877 O O . ASN A 1 103 ? -8.117 -10.319 3.397 1.00 97.19 103 ASN A O 1
ATOM 881 N N . LEU A 1 104 ? -7.037 -8.683 4.500 1.00 95.44 104 LEU A N 1
ATOM 882 C CA . LEU A 1 104 ? -7.934 -8.656 5.654 1.00 95.44 104 LEU A CA 1
ATOM 883 C C . LEU A 1 104 ? -9.291 -8.038 5.298 1.00 95.44 104 LEU A C 1
ATOM 885 O O . LEU A 1 104 ? -10.324 -8.609 5.626 1.00 95.44 104 LEU A O 1
ATOM 889 N N . LEU A 1 105 ? -9.302 -6.914 4.581 1.00 95.88 105 LEU A N 1
ATOM 890 C CA . LEU A 1 105 ? -10.531 -6.201 4.218 1.00 95.88 105 LEU A CA 1
ATOM 891 C C . LEU A 1 105 ? -11.389 -6.942 3.189 1.00 95.88 105 LEU A C 1
ATOM 893 O O . LEU A 1 105 ? -12.604 -6.740 3.142 1.00 95.88 105 LEU A O 1
ATOM 897 N N . THR A 1 106 ? -10.769 -7.769 2.348 1.00 95.19 106 THR A N 1
ATOM 898 C CA . THR A 1 106 ? -11.449 -8.540 1.302 1.00 95.19 106 THR A CA 1
ATOM 899 C C . THR A 1 106 ? -11.672 -9.999 1.679 1.00 95.19 106 THR A C 1
ATOM 901 O O . THR A 1 106 ? -12.203 -10.741 0.857 1.00 95.19 106 THR A O 1
ATOM 904 N N . ASN A 1 107 ? -11.274 -10.422 2.886 1.00 94.00 107 ASN A N 1
ATOM 905 C CA . ASN A 1 107 ? -11.282 -11.825 3.308 1.00 94.00 107 ASN A CA 1
ATOM 906 C C . ASN A 1 107 ? -10.612 -12.750 2.275 1.00 94.00 107 ASN A C 1
ATOM 908 O O . ASN A 1 107 ? -11.156 -13.792 1.917 1.00 94.00 107 ASN A O 1
ATOM 912 N N . SER A 1 108 ? -9.434 -12.355 1.778 1.00 94.25 108 SER A N 1
ATOM 913 C CA . SER A 1 108 ? -8.679 -13.137 0.794 1.00 94.25 108 SER A CA 1
ATOM 914 C C . SER A 1 108 ? -8.452 -14.570 1.282 1.00 94.25 108 SER A C 1
ATOM 916 O O . SER A 1 108 ? -7.989 -14.779 2.408 1.00 94.25 108 SER A O 1
ATOM 918 N N . ASN A 1 109 ? -8.751 -15.537 0.410 1.00 91.38 109 ASN A N 1
ATOM 919 C CA . ASN A 1 109 ? -8.638 -16.973 0.680 1.00 91.38 109 ASN A CA 1
ATOM 920 C C . ASN A 1 109 ? -7.187 -17.393 0.968 1.00 91.38 109 ASN A C 1
ATOM 922 O O . ASN A 1 109 ? -6.915 -18.188 1.863 1.00 91.38 109 ASN A O 1
ATOM 926 N N . ILE A 1 110 ? -6.244 -16.793 0.240 1.00 92.69 110 ILE A N 1
ATOM 927 C CA . ILE A 1 110 ? -4.805 -16.960 0.450 1.00 92.69 110 ILE A CA 1
ATOM 928 C C . ILE A 1 110 ? -4.253 -15.685 1.082 1.00 92.69 110 ILE A C 1
ATOM 930 O O . ILE A 1 110 ? -4.681 -14.579 0.742 1.00 92.69 110 ILE A O 1
ATOM 934 N N . LYS A 1 111 ? -3.287 -15.830 1.992 1.00 87.94 111 LYS A N 1
ATOM 935 C CA . LYS A 1 111 ? -2.599 -14.717 2.654 1.00 87.94 111 LYS A CA 1
ATOM 936 C C . LYS A 1 111 ? -1.100 -14.978 2.676 1.00 87.94 111 LYS A C 1
ATOM 938 O O . LYS A 1 111 ? -0.661 -16.022 3.154 1.00 87.94 111 LYS A O 1
ATOM 943 N N . GLU A 1 112 ? -0.332 -14.022 2.174 1.00 86.94 112 GLU A N 1
ATOM 944 C CA . GLU A 1 112 ? 1.127 -14.041 2.266 1.00 86.94 112 GLU A CA 1
ATOM 945 C C . GLU A 1 112 ? 1.576 -13.975 3.737 1.00 86.94 112 GLU A C 1
ATOM 947 O O . GLU A 1 112 ? 0.937 -13.309 4.553 1.00 86.94 112 GLU A O 1
ATOM 952 N N . GLN A 1 113 ? 2.661 -14.673 4.077 1.00 86.56 113 GLN A N 1
ATOM 953 C CA . GLN A 1 113 ? 3.237 -14.692 5.424 1.00 86.56 113 GLN A CA 1
ATOM 954 C C . GLN A 1 113 ? 4.625 -14.058 5.407 1.00 86.56 113 GLN A C 1
ATOM 956 O O . GLN A 1 113 ? 5.402 -14.284 4.481 1.00 86.56 113 GLN A O 1
ATOM 961 N N . LYS A 1 114 ? 4.954 -13.313 6.463 1.00 81.62 114 LYS A N 1
ATOM 962 C CA . LYS A 1 114 ? 6.303 -12.788 6.701 1.00 81.62 114 LYS A CA 1
ATOM 963 C C . LYS A 1 114 ? 6.999 -13.565 7.819 1.00 81.62 114 LYS A C 1
ATOM 965 O O . LYS A 1 114 ? 6.339 -14.130 8.684 1.00 81.62 114 LYS A O 1
ATOM 970 N N . SER A 1 115 ? 8.328 -13.555 7.825 1.00 71.00 115 SER A N 1
ATOM 971 C CA . SER A 1 115 ? 9.164 -14.292 8.786 1.00 71.00 115 SER A CA 1
ATOM 972 C C . SER A 1 115 ? 9.544 -13.509 10.055 1.00 71.00 115 SER A C 1
ATOM 974 O O . SER A 1 115 ? 10.188 -14.069 10.938 1.00 71.00 115 SER A O 1
ATOM 976 N N . TYR A 1 116 ? 9.183 -12.226 10.156 1.00 72.31 116 TYR A N 1
ATOM 977 C CA . TYR A 1 116 ? 9.680 -11.315 11.198 1.00 72.31 116 TYR A CA 1
ATOM 978 C C . TYR A 1 116 ? 8.725 -11.140 12.388 1.00 72.31 116 TYR A C 1
ATOM 980 O O . TYR A 1 116 ? 7.516 -11.342 12.270 1.00 72.31 116 TYR A O 1
ATOM 988 N N . SER A 1 117 ? 9.277 -10.685 13.518 1.00 77.44 117 SER A N 1
ATOM 989 C CA . SER A 1 117 ? 8.537 -10.309 14.728 1.00 77.44 117 SER A CA 1
ATOM 990 C C . SER A 1 117 ? 7.506 -9.207 14.468 1.00 77.44 117 SER A C 1
ATOM 992 O O . SER A 1 117 ? 7.748 -8.299 13.673 1.00 77.44 117 SER A O 1
ATOM 994 N N . LEU A 1 118 ? 6.378 -9.269 15.177 1.00 84.31 118 LEU A N 1
ATOM 995 C CA . LEU A 1 118 ? 5.320 -8.263 15.102 1.00 84.31 118 LEU A CA 1
ATOM 996 C C . LEU A 1 118 ? 5.745 -6.969 15.811 1.00 84.31 118 LEU A C 1
ATOM 998 O O . LEU A 1 118 ? 6.108 -7.002 16.988 1.00 84.31 118 LEU A O 1
ATOM 1002 N N . SER A 1 119 ? 5.670 -5.837 15.112 1.00 89.25 119 SER A N 1
ATOM 1003 C CA . SER A 1 119 ? 5.808 -4.502 15.696 1.00 89.25 119 SER A CA 1
ATOM 1004 C C . SER A 1 119 ? 4.441 -3.934 16.082 1.00 89.25 119 SER A C 1
ATOM 1006 O O . SER A 1 119 ? 3.476 -4.034 15.324 1.00 89.25 119 SER A O 1
ATOM 1008 N N . ASN A 1 120 ? 4.355 -3.315 17.260 1.00 91.12 120 ASN A N 1
ATOM 1009 C CA . ASN A 1 120 ? 3.108 -2.764 17.795 1.00 91.12 120 ASN A CA 1
ATOM 1010 C C . ASN A 1 120 ? 3.287 -1.287 18.161 1.00 91.12 120 ASN A C 1
ATOM 1012 O O . ASN A 1 120 ? 4.367 -0.891 18.601 1.00 91.12 120 ASN A O 1
ATOM 1016 N N . CYS A 1 121 ? 2.227 -0.492 18.035 1.00 91.75 121 CYS A N 1
ATOM 1017 C CA . CYS A 1 121 ? 2.213 0.912 18.443 1.00 91.75 121 CYS A CA 1
ATOM 1018 C C . CYS A 1 121 ? 0.913 1.271 19.166 1.00 91.75 121 CYS A C 1
ATOM 1020 O O . CYS A 1 121 ? -0.164 0.811 18.790 1.00 91.75 121 CYS A O 1
ATOM 1022 N N . ASN A 1 122 ? 1.019 2.126 20.184 1.00 92.25 122 ASN A N 1
ATOM 1023 C CA . ASN A 1 122 ? -0.131 2.735 20.841 1.00 92.25 122 ASN A CA 1
ATOM 1024 C C . ASN A 1 122 ? -0.203 4.212 20.449 1.00 92.25 122 ASN A C 1
ATOM 1026 O O . ASN A 1 122 ? 0.788 4.937 20.570 1.00 92.25 122 ASN A O 1
ATOM 1030 N N . ILE A 1 123 ? -1.374 4.656 20.008 1.00 92.69 123 ILE A N 1
ATOM 1031 C CA . ILE A 1 123 ? -1.636 6.035 19.603 1.00 92.69 123 ILE A CA 1
ATOM 1032 C C . ILE A 1 123 ? -2.705 6.598 20.531 1.00 92.69 123 ILE A C 1
ATOM 1034 O O . ILE A 1 123 ? -3.804 6.056 20.616 1.00 92.69 123 ILE A O 1
ATOM 1038 N N . LEU A 1 124 ? -2.386 7.694 21.212 1.00 93.25 124 LEU A N 1
ATOM 1039 C CA . LEU A 1 124 ? -3.332 8.421 22.048 1.00 93.25 124 LEU A CA 1
ATOM 1040 C C . LEU A 1 124 ? -3.920 9.583 21.244 1.00 93.25 124 LEU A C 1
ATOM 1042 O O . LEU A 1 124 ? -3.168 10.439 20.773 1.00 93.25 124 LEU A O 1
ATOM 1046 N N . ILE A 1 125 ? -5.247 9.614 21.110 1.00 93.00 125 ILE A N 1
ATOM 1047 C CA . ILE A 1 125 ? -5.985 10.695 20.440 1.00 93.00 125 ILE A CA 1
ATOM 1048 C C . ILE A 1 125 ? -6.846 11.404 21.480 1.00 93.00 125 ILE A C 1
ATOM 1050 O O . ILE A 1 125 ? -7.827 10.831 21.969 1.00 93.00 125 ILE A O 1
ATOM 1054 N N . LYS A 1 126 ? -6.480 12.649 21.803 1.00 92.88 126 LYS A N 1
ATOM 1055 C CA . LYS A 1 126 ? -7.175 13.469 22.804 1.00 92.88 126 LYS A CA 1
ATOM 1056 C C . LYS A 1 126 ? -8.199 14.413 22.183 1.00 92.88 126 LYS A C 1
ATOM 1058 O O . LYS A 1 126 ? -9.136 14.796 22.878 1.00 92.88 126 LYS A O 1
ATOM 1063 N N . ASP A 1 127 ? -8.043 14.760 20.906 1.00 93.06 127 ASP A N 1
ATOM 1064 C CA . ASP A 1 127 ? -8.920 15.692 20.199 1.00 93.06 127 ASP A CA 1
ATOM 1065 C C . ASP A 1 127 ? -9.353 15.137 18.829 1.00 93.06 127 ASP A C 1
ATOM 1067 O O . ASP A 1 127 ? -8.545 14.832 17.947 1.00 93.06 127 ASP A O 1
ATOM 1071 N N . ILE A 1 128 ? -10.669 15.011 18.639 1.00 93.25 128 ILE A N 1
ATOM 1072 C CA . ILE A 1 128 ? -11.260 14.493 17.402 1.00 93.25 128 ILE A CA 1
ATOM 1073 C C . ILE A 1 128 ? -11.136 15.466 16.219 1.00 93.25 128 ILE A C 1
ATOM 1075 O O . ILE A 1 128 ? -11.065 15.035 15.067 1.00 93.25 128 ILE A O 1
ATOM 1079 N N . GLU A 1 129 ? -11.091 16.773 16.463 1.00 94.50 129 GLU A N 1
ATOM 1080 C CA . GLU A 1 129 ? -10.937 17.767 15.403 1.00 94.50 129 GLU A CA 1
ATOM 1081 C C . GLU A 1 129 ? -9.496 17.791 14.890 1.00 94.50 129 GLU A C 1
ATOM 1083 O O . GLU A 1 129 ? -9.279 17.815 13.675 1.00 94.50 129 GLU A O 1
ATOM 1088 N N . ILE A 1 130 ? -8.507 17.659 15.782 1.00 90.81 130 ILE A N 1
ATOM 1089 C CA . ILE A 1 130 ? -7.103 17.475 15.380 1.00 90.81 130 ILE A CA 1
ATOM 1090 C C . ILE A 1 130 ? -6.942 16.159 14.609 1.00 90.81 130 ILE A C 1
ATOM 1092 O O . ILE A 1 130 ? -6.301 16.136 13.552 1.00 90.81 130 ILE A O 1
ATOM 1096 N N . PHE A 1 131 ? -7.586 15.080 15.069 1.00 91.56 131 PHE A N 1
ATOM 1097 C CA . PHE A 1 131 ? -7.631 13.812 14.341 1.00 91.56 131 PHE A CA 1
ATOM 1098 C C . PHE A 1 131 ? -8.123 13.976 12.900 1.00 91.56 131 PHE A C 1
ATOM 1100 O O . PHE A 1 131 ? -7.446 13.548 11.964 1.00 91.56 131 PHE A O 1
ATOM 1107 N N . LYS A 1 132 ? -9.270 14.633 12.700 1.00 90.12 132 LYS A N 1
ATOM 1108 C CA . LYS A 1 132 ? -9.842 14.866 11.364 1.00 90.12 132 LYS A CA 1
ATOM 1109 C C . LYS A 1 132 ? -8.894 15.657 10.464 1.00 90.12 132 LYS A C 1
ATOM 1111 O O . LYS A 1 132 ? -8.747 15.315 9.291 1.00 90.12 132 LYS A O 1
ATOM 1116 N N . GLN A 1 133 ? -8.228 16.680 11.002 1.00 89.12 133 GLN A N 1
ATOM 1117 C CA . GLN A 1 133 ? -7.273 17.501 10.249 1.00 89.12 133 GLN A CA 1
ATOM 1118 C C . GLN A 1 133 ? -6.027 16.716 9.826 1.00 89.12 133 GLN A C 1
ATOM 1120 O O . GLN A 1 133 ? -5.500 16.928 8.734 1.00 89.12 133 GLN A O 1
ATOM 1125 N N . LYS A 1 134 ? -5.569 15.786 10.668 1.00 88.31 134 LYS A N 1
ATOM 1126 C CA . LYS A 1 134 ? -4.334 15.018 10.467 1.00 88.31 134 LYS A CA 1
ATOM 1127 C C . LYS A 1 134 ? -4.575 13.560 10.074 1.00 88.31 134 LYS A C 1
ATOM 1129 O O . LYS A 1 134 ? -3.640 12.771 10.119 1.00 88.31 134 LYS A O 1
ATOM 1134 N N . ILE A 1 135 ? -5.779 13.185 9.639 1.00 88.69 135 ILE A N 1
ATOM 1135 C CA . ILE A 1 135 ? -6.186 11.786 9.407 1.00 88.69 135 ILE A CA 1
ATOM 1136 C C . ILE A 1 135 ? -5.189 10.972 8.565 1.00 88.69 135 ILE A C 1
ATOM 1138 O O . ILE A 1 135 ? -4.989 9.782 8.802 1.00 88.69 135 ILE A O 1
ATOM 1142 N N . ILE A 1 136 ? -4.512 11.613 7.606 1.00 86.75 136 ILE A N 1
ATOM 1143 C CA . ILE A 1 136 ? -3.512 10.953 6.765 1.00 86.75 136 ILE A CA 1
ATOM 1144 C C . ILE A 1 136 ? -2.303 10.444 7.561 1.00 86.75 136 ILE A C 1
ATOM 1146 O O . ILE A 1 136 ? -1.744 9.401 7.227 1.00 86.75 136 ILE A O 1
ATOM 1150 N N . ASN A 1 137 ? -1.941 11.116 8.654 1.00 88.94 137 ASN A N 1
ATOM 1151 C CA . ASN A 1 137 ? -0.826 10.724 9.507 1.00 88.94 137 ASN A CA 1
ATOM 1152 C C . ASN A 1 137 ? -1.079 9.357 10.147 1.00 88.94 137 ASN A C 1
ATOM 1154 O O . ASN A 1 137 ? -0.133 8.601 10.321 1.00 88.94 137 ASN A O 1
ATOM 1158 N N . ILE A 1 138 ? -2.335 8.988 10.424 1.00 91.25 138 ILE A N 1
ATOM 1159 C CA . ILE A 1 138 ? -2.662 7.646 10.927 1.00 91.25 138 ILE A CA 1
ATOM 1160 C C . ILE A 1 138 ? -2.329 6.578 9.895 1.00 91.25 138 ILE A C 1
ATOM 1162 O O . ILE A 1 138 ? -1.740 5.560 10.248 1.00 91.25 138 ILE A O 1
ATOM 1166 N N . TYR A 1 139 ? -2.651 6.808 8.620 1.00 91.19 139 TYR A N 1
ATOM 1167 C CA . TYR A 1 139 ? -2.282 5.876 7.557 1.00 91.19 139 TYR A CA 1
ATOM 1168 C C . TYR A 1 139 ? -0.763 5.732 7.445 1.00 91.19 139 TYR A C 1
ATOM 1170 O O . TYR A 1 139 ? -0.276 4.616 7.298 1.00 91.19 139 TYR A O 1
ATOM 1178 N N . LEU A 1 140 ? -0.024 6.838 7.555 1.00 90.06 140 LEU A N 1
ATOM 1179 C CA . LEU A 1 140 ? 1.436 6.845 7.468 1.00 90.06 140 LEU A CA 1
ATOM 1180 C C . LEU A 1 140 ? 2.087 6.147 8.669 1.00 90.06 140 LEU A C 1
ATOM 1182 O O . LEU A 1 140 ? 2.919 5.271 8.462 1.00 90.06 140 LEU A O 1
ATOM 1186 N N . ILE A 1 141 ? 1.646 6.436 9.898 1.00 90.94 141 ILE A N 1
ATOM 1187 C CA . ILE A 1 141 ? 2.080 5.707 11.103 1.00 90.94 141 ILE A CA 1
ATOM 1188 C C . ILE A 1 141 ? 1.761 4.214 10.957 1.00 90.94 141 ILE A C 1
ATOM 1190 O O . ILE A 1 141 ? 2.588 3.368 11.285 1.00 90.94 141 ILE A O 1
ATOM 1194 N N . SER A 1 142 ? 0.594 3.871 10.405 1.00 93.19 142 SER A N 1
ATOM 1195 C CA . SER A 1 142 ? 0.195 2.476 10.186 1.00 93.19 142 SER A CA 1
ATOM 1196 C C . SER A 1 142 ? 1.130 1.715 9.251 1.00 93.19 142 SER A C 1
ATOM 1198 O O . SER A 1 142 ? 1.236 0.500 9.373 1.00 93.19 142 SER A O 1
ATOM 1200 N N . LEU A 1 143 ? 1.870 2.388 8.366 1.00 93.38 143 LEU A N 1
ATOM 1201 C CA . LEU A 1 143 ? 2.869 1.718 7.532 1.00 93.38 143 LEU A CA 1
ATOM 1202 C C . LEU A 1 143 ? 4.080 1.214 8.327 1.00 93.38 143 LEU A C 1
ATOM 1204 O O . LEU A 1 143 ? 4.765 0.307 7.856 1.00 93.38 143 LEU A O 1
ATOM 1208 N N . GLU A 1 144 ? 4.344 1.755 9.514 1.00 91.69 144 GLU A N 1
ATOM 1209 C CA . GLU A 1 144 ? 5.519 1.406 10.324 1.00 91.69 144 GLU A CA 1
ATOM 1210 C C . GLU A 1 144 ? 5.268 0.212 11.263 1.00 91.69 144 GLU A C 1
ATOM 1212 O O . GLU A 1 144 ? 6.208 -0.466 11.691 1.00 91.69 144 GLU A O 1
ATOM 1217 N N . TYR A 1 145 ? 4.001 -0.096 11.554 1.00 92.81 145 TYR A N 1
ATOM 1218 C CA . TYR A 1 145 ? 3.618 -1.065 12.583 1.00 92.81 145 TYR A CA 1
ATOM 1219 C C . TYR A 1 145 ? 2.691 -2.163 12.056 1.00 92.81 145 TYR A C 1
ATOM 1221 O O . TYR A 1 145 ? 1.895 -1.951 11.147 1.00 92.81 145 TYR A O 1
ATOM 1229 N N . ASP A 1 146 ? 2.789 -3.362 12.629 1.00 91.56 146 ASP A N 1
ATOM 1230 C CA . ASP A 1 146 ? 1.943 -4.501 12.252 1.00 91.56 146 ASP A CA 1
ATOM 1231 C C . ASP A 1 146 ? 0.609 -4.530 12.997 1.00 91.56 146 ASP A C 1
ATOM 1233 O O . ASP A 1 146 ? -0.364 -5.085 12.490 1.00 91.56 146 ASP A O 1
ATOM 1237 N N . SER A 1 147 ? 0.568 -3.928 14.184 1.00 92.31 147 SER A N 1
ATOM 1238 C CA . SER A 1 147 ? -0.639 -3.729 14.980 1.00 92.31 147 SER A CA 1
ATOM 1239 C C . SER A 1 147 ? -0.618 -2.348 15.617 1.00 92.31 147 SER A C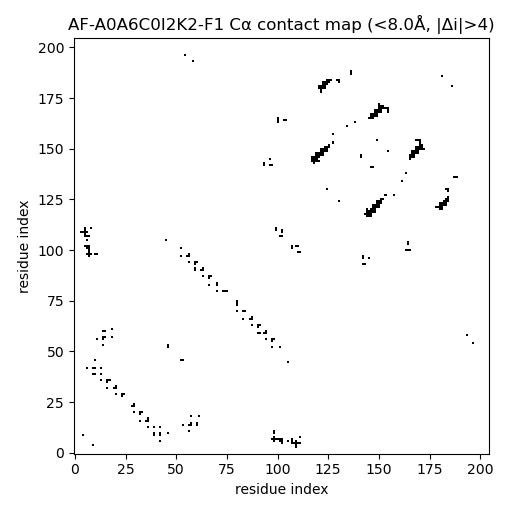 1
ATOM 1241 O O . SER A 1 147 ? 0.416 -1.885 16.110 1.00 92.31 147 SER A O 1
ATOM 1243 N N . ILE A 1 148 ? -1.770 -1.688 15.625 1.00 94.31 148 ILE A N 1
ATOM 1244 C CA . ILE A 1 148 ? -1.952 -0.391 16.268 1.00 94.31 148 ILE A CA 1
ATOM 1245 C C . ILE A 1 148 ? -3.083 -0.496 17.274 1.00 94.31 148 ILE A C 1
ATOM 1247 O O . ILE A 1 148 ? -4.112 -1.111 17.010 1.00 94.31 148 ILE A O 1
ATOM 1251 N N . THR A 1 149 ? -2.903 0.146 18.420 1.00 94.69 149 THR A N 1
ATOM 1252 C CA . THR A 1 149 ? -3.970 0.373 19.389 1.00 94.69 149 THR A CA 1
ATOM 1253 C C . THR A 1 149 ? -4.219 1.868 19.490 1.00 94.69 149 THR A C 1
ATOM 1255 O O . THR A 1 149 ? -3.356 2.612 19.953 1.00 94.69 149 THR A O 1
ATOM 1258 N N . ILE A 1 150 ? -5.389 2.315 19.046 1.00 94.88 150 ILE A N 1
ATOM 1259 C CA . ILE A 1 150 ? -5.875 3.670 19.279 1.00 94.88 150 ILE A CA 1
ATOM 1260 C C . ILE A 1 150 ? -6.554 3.716 20.644 1.00 94.88 150 ILE A C 1
ATOM 1262 O O . ILE A 1 150 ? -7.454 2.929 20.936 1.00 94.88 150 ILE A O 1
ATOM 1266 N N . ILE A 1 151 ? -6.116 4.664 21.464 1.00 93.69 151 ILE A N 1
ATOM 1267 C CA . ILE A 1 151 ? -6.670 4.960 22.779 1.00 93.69 151 ILE A CA 1
ATOM 1268 C C . ILE A 1 151 ? -7.388 6.301 22.663 1.00 93.69 151 ILE A C 1
ATOM 1270 O O . ILE A 1 151 ? -6.750 7.330 22.416 1.00 93.69 151 ILE A O 1
ATOM 1274 N N . SER A 1 152 ? -8.716 6.287 22.771 1.00 93.56 152 SER A N 1
ATOM 1275 C CA . SER A 1 152 ? -9.535 7.487 22.618 1.00 93.56 152 SER A CA 1
ATOM 1276 C C . SER A 1 152 ? -10.958 7.304 23.140 1.00 93.56 152 SER A C 1
ATOM 1278 O O . SER A 1 152 ? -11.549 6.235 23.010 1.00 93.56 152 SER A O 1
ATOM 1280 N N . ASN A 1 153 ? -11.562 8.400 23.600 1.00 94.00 153 ASN A N 1
ATOM 1281 C CA . ASN A 1 153 ? -12.998 8.466 23.890 1.00 94.00 153 ASN A CA 1
ATOM 1282 C C . ASN A 1 153 ? -13.859 8.636 22.619 1.00 94.00 153 ASN A C 1
ATOM 1284 O O . ASN A 1 153 ? -15.083 8.682 22.704 1.00 94.00 153 ASN A O 1
ATOM 1288 N N . PHE A 1 154 ? -13.236 8.737 21.438 1.00 93.50 154 PHE A N 1
ATOM 1289 C CA . PHE A 1 154 ? -13.902 9.012 20.157 1.00 93.50 154 PHE A CA 1
ATOM 1290 C C . PHE A 1 154 ? -13.879 7.816 19.191 1.00 93.50 154 PHE A C 1
ATOM 1292 O O . PHE A 1 154 ? -13.965 7.992 17.975 1.00 93.50 154 PHE A O 1
ATOM 1299 N N . ASN A 1 155 ? -13.750 6.589 19.704 1.00 92.06 155 ASN A N 1
ATOM 1300 C CA . ASN A 1 155 ? -13.508 5.389 18.892 1.00 92.06 155 ASN A CA 1
ATOM 1301 C C . ASN A 1 155 ? -14.528 5.183 17.759 1.00 92.06 155 ASN A C 1
ATOM 1303 O O . ASN A 1 155 ? -14.120 4.923 16.630 1.00 92.06 155 ASN A O 1
ATOM 1307 N N . THR A 1 156 ? -15.827 5.367 18.014 1.00 93.12 156 THR A N 1
ATOM 1308 C CA . THR A 1 156 ? -16.870 5.236 16.979 1.00 93.12 156 THR A CA 1
ATOM 1309 C C . THR A 1 156 ? -16.667 6.228 15.833 1.00 93.12 156 THR A C 1
ATOM 1311 O O . THR A 1 156 ? -16.692 5.846 14.668 1.00 93.12 156 THR A O 1
ATOM 1314 N N . GLN A 1 157 ? -16.388 7.495 16.153 1.00 94.25 157 GLN A N 1
ATOM 1315 C CA . GLN A 1 157 ? -16.165 8.538 15.146 1.00 94.25 157 GLN A CA 1
ATOM 1316 C C . GLN A 1 157 ? -14.888 8.279 14.344 1.00 94.25 157 GLN A C 1
ATOM 1318 O O . GLN A 1 157 ? -14.840 8.528 13.143 1.00 94.25 157 GLN A O 1
ATOM 1323 N N . ILE A 1 158 ? -13.847 7.762 14.998 1.00 94.00 158 ILE A N 1
ATOM 1324 C CA . ILE A 1 158 ? -12.597 7.395 14.335 1.00 94.00 158 ILE A CA 1
ATOM 1325 C C . ILE A 1 158 ? -12.844 6.239 13.354 1.00 94.00 158 ILE A C 1
ATOM 1327 O O . ILE A 1 158 ? -12.435 6.332 12.198 1.00 94.00 158 ILE A O 1
ATOM 1331 N N . GLN A 1 159 ? -13.559 5.191 13.770 1.00 92.94 159 GLN A N 1
ATOM 1332 C CA . GLN A 1 159 ? -13.872 4.022 12.935 1.00 92.94 159 GLN A CA 1
ATOM 1333 C C . GLN A 1 159 ? -14.683 4.365 11.678 1.00 92.94 159 GLN A C 1
ATOM 1335 O O . GLN A 1 159 ? -14.526 3.713 10.649 1.00 92.94 159 GLN A O 1
ATOM 1340 N N . GLU A 1 160 ? -15.526 5.396 11.728 1.00 92.81 160 GLU A N 1
ATOM 1341 C CA . GLU A 1 160 ? -16.260 5.884 10.553 1.00 92.81 160 GLU A CA 1
ATOM 1342 C C . GLU A 1 160 ? -15.352 6.595 9.535 1.00 92.81 160 GLU A C 1
ATOM 1344 O O . GLU A 1 160 ? -15.662 6.644 8.343 1.00 92.81 160 GLU A O 1
ATOM 1349 N N . LEU A 1 161 ? -14.223 7.145 9.990 1.00 91.44 161 LEU A N 1
ATOM 1350 C CA . LEU A 1 161 ? -13.320 7.968 9.185 1.00 91.44 161 LEU A CA 1
ATOM 1351 C C . LEU A 1 161 ? -12.139 7.183 8.5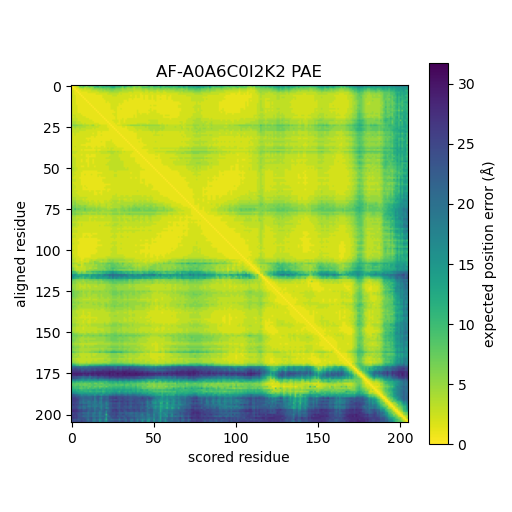99 1.00 91.44 161 LEU A C 1
ATOM 1353 O O . LEU A 1 161 ? -11.647 7.529 7.520 1.00 91.44 161 LEU A O 1
ATOM 1357 N N . ILE A 1 162 ? -11.667 6.138 9.283 1.00 91.75 162 ILE A N 1
ATOM 1358 C CA . ILE A 1 162 ? -10.538 5.316 8.832 1.00 91.75 162 ILE A CA 1
ATOM 1359 C C . ILE A 1 162 ? -10.915 3.848 8.715 1.00 91.75 162 ILE A C 1
ATOM 1361 O O . ILE A 1 162 ? -11.663 3.301 9.514 1.00 91.75 162 ILE A O 1
ATOM 1365 N N . ASN A 1 163 ? -10.327 3.185 7.722 1.00 87.94 163 ASN A N 1
ATOM 1366 C CA . ASN A 1 163 ? -10.552 1.767 7.489 1.00 87.94 163 ASN A CA 1
ATOM 1367 C C . ASN A 1 163 ? -9.217 1.037 7.341 1.00 87.94 163 ASN A C 1
ATOM 1369 O O . ASN A 1 163 ? -8.778 0.728 6.231 1.00 87.94 163 ASN A O 1
ATOM 1373 N N . ILE A 1 164 ? -8.548 0.825 8.475 1.00 93.19 164 ILE A N 1
ATOM 1374 C CA . ILE A 1 164 ? -7.277 0.101 8.561 1.00 93.19 164 ILE A CA 1
ATOM 1375 C C . ILE A 1 164 ? -7.501 -1.124 9.463 1.00 93.19 164 ILE A C 1
ATOM 1377 O O . ILE A 1 164 ? -7.753 -0.962 10.656 1.00 93.19 164 ILE A O 1
ATOM 1381 N N . PRO A 1 165 ? -7.407 -2.353 8.927 1.00 93.88 165 PRO A N 1
ATOM 1382 C CA . PRO A 1 165 ? -7.861 -3.570 9.612 1.00 93.88 165 PRO A CA 1
ATOM 1383 C C . PRO A 1 165 ? -6.942 -4.040 10.750 1.00 93.88 165 PRO A C 1
ATOM 1385 O O . PRO A 1 165 ? -7.249 -5.025 11.410 1.00 93.88 165 PRO A O 1
ATOM 1388 N N . ILE A 1 166 ? -5.806 -3.369 10.958 1.00 93.50 166 ILE A N 1
ATOM 1389 C CA . ILE A 1 166 ? -4.838 -3.672 12.024 1.00 93.50 166 ILE A CA 1
ATOM 1390 C C . ILE A 1 166 ? -5.001 -2.775 13.259 1.00 93.50 166 ILE A C 1
ATOM 1392 O O . ILE A 1 166 ? -4.223 -2.893 14.205 1.00 93.50 166 ILE A O 1
ATOM 1396 N N . ILE A 1 167 ? -5.953 -1.836 13.223 1.00 95.38 167 ILE A N 1
ATOM 1397 C CA . ILE A 1 167 ? -6.199 -0.901 14.318 1.00 95.38 167 ILE A CA 1
ATOM 1398 C C . ILE A 1 167 ? -7.224 -1.500 15.277 1.00 95.38 167 ILE A C 1
ATOM 1400 O O . ILE A 1 167 ? -8.357 -1.794 14.901 1.00 95.38 167 ILE A O 1
ATOM 1404 N N . ASN A 1 168 ? -6.818 -1.608 16.535 1.00 94.62 168 ASN A N 1
ATOM 1405 C CA . ASN A 1 168 ? -7.661 -1.915 17.679 1.00 94.62 168 ASN A CA 1
ATOM 1406 C C . ASN A 1 168 ? -8.008 -0.619 18.419 1.00 94.62 168 ASN A C 1
ATOM 1408 O O . ASN A 1 168 ? -7.230 0.333 18.395 1.00 94.62 168 ASN A O 1
ATOM 1412 N N . TYR A 1 169 ? -9.153 -0.588 19.095 1.00 93.88 169 TYR A N 1
ATOM 1413 C CA . TYR A 1 169 ? -9.680 0.614 19.744 1.00 93.88 169 TYR A CA 1
ATOM 1414 C C . TYR A 1 169 ? -9.960 0.349 21.221 1.00 93.88 169 TYR A C 1
ATOM 1416 O O . TYR A 1 169 ? -10.586 -0.657 21.555 1.00 93.88 169 TYR A O 1
ATOM 1424 N N . ILE A 1 170 ? -9.505 1.246 22.094 1.00 92.94 170 ILE A N 1
ATOM 1425 C CA . ILE A 1 170 ? -9.688 1.172 23.548 1.00 92.94 170 ILE A CA 1
ATOM 1426 C C . ILE A 1 170 ? -10.080 2.563 24.068 1.00 92.94 170 ILE A C 1
ATOM 1428 O O . ILE A 1 170 ? -9.601 3.572 23.558 1.00 92.94 170 ILE A O 1
ATOM 1432 N N . GLU A 1 171 ? -10.978 2.636 25.052 1.00 86.38 171 GLU A N 1
ATOM 1433 C CA . GLU A 1 171 ? -11.428 3.915 25.632 1.00 86.38 171 GLU A CA 1
ATOM 1434 C C . GLU A 1 171 ? -10.464 4.450 26.699 1.00 86.38 171 GLU A C 1
ATOM 1436 O O . GLU A 1 171 ? -10.079 5.613 26.650 1.00 86.38 171 GLU A O 1
ATOM 1441 N N . ASN A 1 172 ? -10.002 3.593 27.619 1.00 72.88 172 ASN A N 1
ATOM 1442 C CA . ASN A 1 172 ? -9.112 3.980 28.717 1.00 72.88 172 ASN A CA 1
ATOM 1443 C C . ASN A 1 172 ? -7.861 3.098 28.781 1.00 72.88 172 ASN A C 1
ATOM 1445 O O . ASN A 1 172 ? -7.920 1.888 28.558 1.00 72.88 172 ASN A O 1
ATOM 1449 N N . LEU A 1 173 ? -6.732 3.701 29.158 1.00 64.56 173 LEU A N 1
ATOM 1450 C CA . LEU A 1 173 ? -5.564 2.956 29.621 1.00 64.56 173 LEU A CA 1
ATOM 1451 C C . LEU A 1 173 ? -5.968 2.203 30.893 1.00 64.56 173 LEU A C 1
ATOM 1453 O O . LEU A 1 173 ? -6.428 2.818 31.850 1.00 64.56 173 LEU A O 1
ATOM 1457 N N . SER A 1 174 ? -5.796 0.881 30.936 1.00 58.56 174 SER A N 1
ATOM 1458 C CA . SER A 1 174 ? -5.744 0.214 32.237 1.00 58.56 174 SER A CA 1
ATOM 1459 C C . SER A 1 174 ? -4.551 0.794 32.998 1.00 58.56 174 SER A C 1
ATOM 1461 O O . SER A 1 174 ? -3.459 0.811 32.430 1.00 58.56 174 SER A O 1
ATOM 1463 N N . ASP A 1 175 ? -4.741 1.220 34.251 1.00 52.00 175 ASP A N 1
ATOM 1464 C CA . ASP A 1 175 ? -3.768 1.909 35.131 1.00 52.00 175 ASP A CA 1
ATOM 1465 C C . ASP A 1 175 ? -2.428 1.169 35.379 1.00 52.00 175 ASP A C 1
ATOM 1467 O O . ASP A 1 175 ? -1.673 1.514 36.285 1.00 52.00 175 ASP A O 1
ATOM 1471 N N . LYS A 1 176 ? -2.126 0.100 34.637 1.00 45.81 176 LYS A N 1
ATOM 1472 C CA . LYS A 1 176 ? -1.078 -0.871 34.950 1.00 45.81 176 LYS A CA 1
ATOM 1473 C C . LYS A 1 176 ? 0.062 -1.007 33.953 1.00 45.81 176 LYS A C 1
ATOM 1475 O O . LYS A 1 176 ? 0.874 -1.907 34.146 1.00 45.81 176 LYS A O 1
ATOM 1480 N N . GLU A 1 177 ? 0.193 -0.166 32.934 1.00 53.81 177 GLU A N 1
ATOM 1481 C CA . GLU A 1 177 ? 1.322 -0.329 32.013 1.00 53.81 177 GLU A CA 1
ATOM 1482 C C . GLU A 1 177 ? 1.982 0.999 31.647 1.00 53.81 177 GLU A C 1
ATOM 1484 O O . GLU A 1 177 ? 1.385 1.839 30.975 1.00 53.81 177 GLU A O 1
ATOM 1489 N N . ASP A 1 178 ? 3.255 1.130 32.038 1.00 53.97 178 ASP A N 1
ATOM 1490 C CA . ASP A 1 178 ? 4.237 2.089 31.518 1.00 53.97 178 ASP A CA 1
ATOM 1491 C C . ASP A 1 178 ? 4.481 1.830 30.018 1.00 53.97 178 ASP A C 1
ATOM 1493 O O . ASP A 1 178 ? 5.540 1.371 29.584 1.00 53.97 178 ASP A O 1
ATOM 1497 N N . LYS A 1 179 ? 3.457 2.044 29.192 1.00 66.62 179 LYS A N 1
ATOM 1498 C CA . LYS A 1 179 ? 3.530 1.892 27.741 1.00 66.62 179 LYS A CA 1
ATOM 1499 C C . LYS A 1 179 ? 3.872 3.232 27.107 1.00 66.62 179 LYS A C 1
ATOM 1501 O O . LYS A 1 179 ? 3.222 4.239 27.365 1.00 66.62 179 LYS A O 1
ATOM 1506 N N . ILE A 1 180 ? 4.865 3.222 26.220 1.00 74.69 180 ILE A N 1
ATOM 1507 C CA . ILE A 1 180 ? 5.186 4.362 25.356 1.00 74.69 180 ILE A CA 1
ATOM 1508 C C . ILE A 1 180 ? 4.047 4.522 24.341 1.00 74.69 180 ILE A C 1
ATOM 1510 O O . ILE A 1 180 ? 3.649 3.552 23.688 1.00 74.69 180 ILE A O 1
ATOM 1514 N N . TYR A 1 181 ? 3.524 5.741 24.214 1.00 81.44 181 TYR A N 1
ATOM 1515 C CA . TYR A 1 181 ? 2.486 6.097 23.250 1.00 81.44 181 TYR A CA 1
ATOM 1516 C C . TYR A 1 181 ? 2.917 7.279 22.385 1.00 81.44 181 TYR A C 1
ATOM 1518 O O . TYR A 1 181 ? 3.616 8.185 22.837 1.00 81.44 181 TYR A O 1
ATOM 1526 N N . ILE A 1 182 ? 2.456 7.277 21.134 1.00 84.44 182 ILE A N 1
ATOM 1527 C CA . ILE A 1 182 ? 2.513 8.451 20.265 1.00 84.44 182 ILE A CA 1
ATOM 1528 C C . ILE A 1 182 ? 1.323 9.338 20.630 1.00 84.44 182 ILE A C 1
ATOM 1530 O O . ILE A 1 182 ? 0.172 8.915 20.499 1.00 84.44 182 ILE A O 1
ATOM 1534 N N . ILE A 1 183 ? 1.589 10.563 21.088 1.00 85.38 183 ILE A N 1
ATOM 1535 C CA . ILE A 1 183 ? 0.544 11.582 21.238 1.00 85.38 183 ILE A CA 1
ATOM 1536 C C . ILE A 1 183 ? 0.243 12.112 19.842 1.00 85.38 183 ILE A C 1
ATOM 1538 O O . ILE A 1 183 ? 1.064 12.804 19.242 1.00 85.38 183 ILE A O 1
ATOM 1542 N N . PHE A 1 184 ? -0.915 11.741 19.303 1.00 86.12 184 PHE A N 1
ATOM 1543 C CA . PHE A 1 184 ? -1.254 12.042 17.918 1.00 86.12 184 PHE A CA 1
ATOM 1544 C C . PHE A 1 184 ? -1.376 13.545 17.658 1.00 86.12 184 PHE A C 1
ATOM 1546 O O . PHE A 1 184 ? -0.963 14.039 16.609 1.00 86.12 184 PHE A O 1
ATOM 1553 N N . ASP A 1 185 ? -1.907 14.272 18.636 1.00 84.94 185 ASP A N 1
ATOM 1554 C CA . ASP A 1 185 ? -2.166 15.704 18.529 1.00 84.94 185 ASP A CA 1
ATOM 1555 C C . ASP A 1 185 ? -0.863 16.497 18.292 1.00 84.94 185 ASP A C 1
ATOM 1557 O O . ASP A 1 185 ? -0.802 17.376 17.422 1.00 84.94 185 ASP A O 1
ATOM 1561 N N . ASP A 1 186 ? 0.215 16.073 18.959 1.00 83.44 186 ASP A N 1
ATOM 1562 C CA . ASP A 1 186 ? 1.560 16.653 18.869 1.00 83.44 186 ASP A CA 1
ATOM 1563 C C . ASP A 1 186 ? 2.381 16.087 17.696 1.00 83.44 186 ASP A C 1
ATOM 1565 O O . ASP A 1 186 ? 3.435 16.620 17.341 1.00 83.44 186 ASP A O 1
ATOM 1569 N N . TYR A 1 187 ? 1.909 15.009 17.063 1.00 78.19 187 TYR A N 1
ATOM 1570 C CA . TYR A 1 187 ? 2.627 14.343 15.985 1.00 78.19 187 TYR A CA 1
ATOM 1571 C C . TYR A 1 187 ? 2.555 15.162 14.692 1.00 78.19 187 TYR A C 1
ATOM 1573 O O . TYR A 1 187 ? 1.476 15.427 14.142 1.00 78.19 187 TYR A O 1
ATOM 1581 N N . ASN A 1 188 ? 3.724 15.546 14.185 1.00 73.06 188 ASN A N 1
ATOM 1582 C CA . ASN A 1 188 ? 3.891 16.209 12.899 1.00 73.06 188 ASN A CA 1
ATOM 1583 C C . ASN A 1 188 ? 4.806 15.357 12.024 1.00 73.06 188 ASN A C 1
ATOM 1585 O O . ASN A 1 188 ? 5.887 14.958 12.449 1.00 73.06 188 ASN A O 1
ATOM 1589 N N . ILE A 1 189 ? 4.365 15.091 10.799 1.00 65.56 189 ILE A N 1
ATOM 1590 C CA . ILE A 1 189 ? 5.195 14.448 9.784 1.00 65.56 189 ILE A CA 1
ATOM 1591 C C . ILE A 1 189 ? 5.909 15.558 9.019 1.00 65.56 189 ILE A C 1
ATOM 1593 O O . ILE A 1 189 ? 5.258 16.490 8.541 1.00 65.56 189 ILE A O 1
ATOM 1597 N N . GLU A 1 190 ? 7.230 15.459 8.886 1.00 54.38 190 GLU A N 1
ATOM 1598 C CA . GLU A 1 190 ? 7.978 16.279 7.934 1.00 54.38 190 GLU A CA 1
ATOM 1599 C C . GLU A 1 190 ? 7.481 15.936 6.521 1.00 54.38 190 GLU A C 1
ATOM 1601 O O . GLU A 1 190 ? 7.647 14.812 6.056 1.00 54.38 190 GLU A O 1
ATOM 1606 N N . GLN A 1 191 ? 6.751 16.885 5.922 1.00 44.34 191 GLN A N 1
ATOM 1607 C CA . GLN A 1 191 ? 6.082 16.858 4.612 1.00 44.34 191 GLN A CA 1
ATOM 1608 C C . GLN A 1 191 ? 6.314 15.595 3.760 1.00 44.34 191 GLN A C 1
ATOM 1610 O O . GLN A 1 191 ? 7.180 15.552 2.890 1.00 44.34 191 GLN A O 1
ATOM 1615 N N . ILE A 1 192 ? 5.455 14.588 3.928 1.00 47.41 192 ILE A N 1
ATOM 1616 C CA . ILE A 1 192 ? 5.205 13.622 2.857 1.00 47.41 192 ILE A CA 1
ATOM 1617 C C . ILE A 1 192 ? 4.155 14.275 1.955 1.00 47.41 192 ILE A C 1
ATOM 1619 O O . ILE A 1 192 ? 3.009 14.450 2.375 1.00 47.41 192 ILE A O 1
ATOM 1623 N N . ASN A 1 193 ? 4.527 14.635 0.721 1.00 45.75 193 ASN A N 1
ATOM 1624 C CA . ASN A 1 193 ? 3.629 15.180 -0.311 1.00 45.75 193 ASN A CA 1
ATOM 1625 C C . ASN A 1 193 ? 2.624 14.124 -0.827 1.00 45.75 193 ASN A C 1
ATOM 1627 O O . ASN A 1 193 ? 2.421 13.930 -2.022 1.00 45.75 193 ASN A O 1
ATOM 1631 N N . PHE A 1 194 ? 1.929 13.435 0.081 1.00 44.91 194 PHE A N 1
ATOM 1632 C CA . PHE A 1 194 ? 0.849 12.503 -0.243 1.00 44.91 194 PHE A CA 1
ATOM 1633 C C . PHE A 1 194 ? -0.311 13.208 -0.970 1.00 44.91 194 PHE A C 1
ATOM 1635 O O . PHE A 1 194 ? -1.065 12.588 -1.719 1.00 44.91 194 PHE A O 1
ATOM 1642 N N . LEU A 1 195 ? -0.460 14.521 -0.764 1.00 40.47 195 LEU A N 1
ATOM 1643 C CA . LEU A 1 195 ? -1.487 15.340 -1.404 1.00 40.47 195 LEU A CA 1
ATOM 1644 C C . LEU A 1 195 ? -1.205 15.626 -2.889 1.00 40.47 195 LEU A C 1
ATOM 1646 O O . LEU A 1 195 ? -2.174 15.810 -3.624 1.00 40.47 195 LEU A O 1
ATOM 1650 N N . ASP A 1 196 ? 0.046 15.553 -3.359 1.00 41.75 196 ASP A N 1
ATOM 1651 C CA . ASP A 1 196 ? 0.386 15.760 -4.780 1.00 41.75 196 ASP A CA 1
ATOM 1652 C C . ASP A 1 196 ? -0.014 14.563 -5.660 1.00 41.75 196 ASP A C 1
ATOM 1654 O O . ASP A 1 196 ? -0.326 14.718 -6.842 1.00 41.75 196 ASP A O 1
ATOM 1658 N N . TYR A 1 197 ? -0.198 13.378 -5.062 1.00 40.72 197 TYR A N 1
ATOM 1659 C CA . TYR A 1 197 ? -0.806 12.217 -5.730 1.00 40.72 197 TYR A CA 1
ATOM 1660 C C . TYR A 1 197 ? -2.273 12.457 -6.150 1.00 40.72 197 TYR A C 1
ATOM 1662 O O . TYR A 1 197 ? -2.886 11.599 -6.791 1.00 40.72 197 TYR A O 1
ATOM 1670 N N . LYS A 1 198 ? -2.888 13.600 -5.799 1.00 37.03 198 LYS A N 1
ATOM 1671 C CA . LYS A 1 198 ? -4.227 13.981 -6.279 1.00 37.03 198 LYS A CA 1
ATOM 1672 C C . LYS A 1 198 ? -4.274 14.431 -7.746 1.00 37.03 198 LYS A C 1
ATOM 1674 O O . LYS A 1 198 ? -5.394 14.555 -8.233 1.00 37.03 198 LYS A O 1
ATOM 1679 N N . ILE A 1 199 ? -3.159 14.634 -8.456 1.00 34.62 199 ILE A N 1
ATOM 1680 C CA . ILE A 1 199 ? -3.204 15.337 -9.757 1.00 34.62 199 ILE A CA 1
ATOM 1681 C C . ILE A 1 199 ? -2.947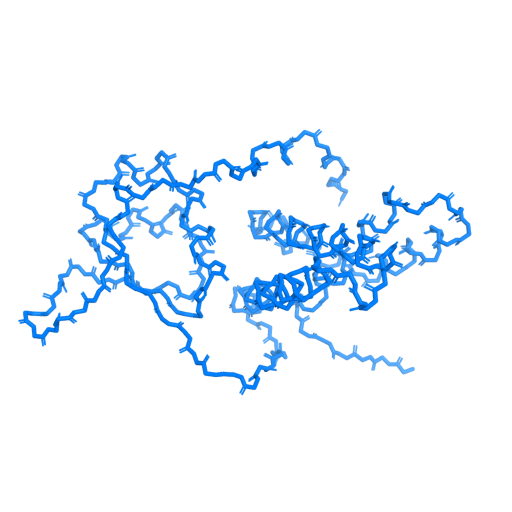 14.459 -11.005 1.00 34.62 199 ILE A C 1
ATOM 1683 O O . ILE A 1 199 ? -3.388 14.842 -12.082 1.00 34.62 199 ILE A O 1
ATOM 1687 N N . GLU A 1 200 ? -2.399 13.238 -10.915 1.00 37.00 200 GLU A N 1
ATOM 1688 C CA . GLU A 1 200 ? -1.977 12.506 -12.142 1.00 37.00 200 GLU A CA 1
ATOM 1689 C C . GLU A 1 200 ? -2.575 11.107 -12.389 1.00 37.00 200 GLU A C 1
ATOM 1691 O O . GLU A 1 200 ? -2.196 10.424 -13.341 1.00 37.00 200 GLU A O 1
ATOM 1696 N N . TYR A 1 201 ? -3.537 10.645 -11.588 1.00 42.44 201 TYR A N 1
ATOM 1697 C CA . TYR A 1 201 ? -4.136 9.312 -11.774 1.00 42.44 201 TYR A CA 1
ATOM 1698 C C . TYR A 1 201 ? -5.491 9.386 -12.495 1.00 42.44 201 TYR A C 1
ATOM 1700 O O . TYR A 1 201 ? -6.520 8.967 -11.969 1.00 42.44 201 TYR A O 1
ATOM 1708 N N . GLY A 1 202 ? -5.484 9.910 -13.728 1.00 38.09 202 GLY A N 1
ATOM 1709 C CA . GLY A 1 202 ? -6.340 9.342 -14.777 1.00 38.09 202 GLY A CA 1
ATOM 1710 C C . GLY A 1 202 ? -5.738 7.974 -15.113 1.00 38.09 202 GLY A C 1
ATOM 1711 O O . GLY A 1 202 ? -4.537 7.879 -15.326 1.00 38.09 202 GLY A O 1
ATOM 1712 N N . TRP A 1 203 ? -6.438 6.849 -15.081 1.00 33.09 203 TRP A N 1
ATOM 1713 C CA . TRP A 1 203 ? -7.811 6.591 -15.468 1.00 33.09 203 TRP A CA 1
ATOM 1714 C C . TRP A 1 203 ? -8.416 5.575 -14.493 1.00 33.09 203 TRP A C 1
ATOM 1716 O O . TRP A 1 203 ? -7.884 4.482 -14.344 1.00 33.09 203 TRP A O 1
ATOM 1726 N N . TYR A 1 204 ? -9.550 5.899 -13.872 1.00 41.06 204 TYR A N 1
ATOM 1727 C CA . TYR A 1 204 ? -10.477 4.858 -13.428 1.00 41.06 204 TYR A CA 1
ATOM 1728 C C . TYR A 1 204 ? -11.308 4.483 -14.660 1.00 41.06 204 TYR A C 1
ATOM 1730 O O . TYR A 1 204 ? -12.273 5.184 -14.968 1.00 41.06 204 TYR A O 1
ATOM 1738 N N . ARG A 1 205 ? -10.882 3.472 -15.420 1.00 36.34 205 ARG A N 1
ATOM 1739 C CA . ARG A 1 205 ? -11.794 2.772 -16.334 1.00 36.34 205 ARG A CA 1
ATOM 1740 C C . ARG A 1 205 ? -12.436 1.613 -15.590 1.00 36.34 205 ARG A C 1
ATOM 1742 O O . ARG A 1 205 ? -11.728 1.001 -14.765 1.00 36.34 205 ARG A O 1
#

InterPro domains:
  IPR046163 Protein of unknown function DUF6165 [PF19662] (1-117)

Solvent-accessible surface area (backbone atoms only — not comparable to full-atom values): 12278 Å² total; per-residue (Å²): 139,87,82,91,70,23,54,18,55,53,44,50,53,45,45,52,46,56,50,43,56,73,74,51,85,55,65,72,61,39,56,56,44,53,56,56,45,63,76,45,56,74,45,52,61,55,39,70,74,39,49,68,61,47,51,51,46,43,53,40,53,50,53,42,49,55,50,49,56,54,55,72,75,49,56,88,85,39,87,59,39,67,59,51,52,49,49,44,54,52,41,50,52,28,44,50,51,52,26,50,40,44,21,61,77,66,64,34,92,42,75,90,82,81,94,70,85,86,42,73,45,39,36,38,49,89,48,71,68,56,44,66,76,45,48,68,55,56,61,58,56,50,48,78,35,67,33,37,38,40,37,22,88,52,50,72,67,48,58,76,75,50,91,59,84,48,60,43,77,41,64,70,82,69,98,81,65,100,65,82,59,48,54,49,82,80,60,77,78,84,82,74,69,70,71,64,69,76,76,73,76,81,75,89,124

Foldseek 3Di:
DDDDDWLLVLLLLLLLLVVCCVPPPDPVVVVVSVVSNVVSVVNLVLCVVPVVLSLQSNVLSVLLVVLVVVLVVDDPPDPCNVVSVVVNVLSVLLSLLSSQQSCQVVVTPDHDDDDDDFFEAEAEEEDVVLCVVPVVVVVVVSSNGNAYEYEDPCVVVNVVVDRGNRYHYHDDDDPPDPDDHHHSSPDDDPDPPSVVSVPPDPDSD

Nearest PDB structures (foldseek):
  7lrn-assembly1_A  TM=3.815E-01  e=4.747E+00  Acinetobacter baumannii
  1a9x-assembly1_A  TM=4.082E-01  e=5.014E+00  Escherichia coli
  7vg4-assembly1_A  TM=2.970E-01  e=4.747E+00  Methylorubrum extorquens AM1

Sequence (205 aa):
MKIEVSIGEAIDKLSILELKLKKINNEEKKKEIEKEIKVLDECYTYIKKYKILYKLLIYVNESIWDMTDTIKSISITDSKFPFISNQIFEFNQKRFRIKNWFNLLTNSNIKEQKSYSLSNCNILIKDIEIFKQKIINIYLISLEYDSITIISNFNTQIQELINIPIINYIENLSDKEDKIYIIFDDYNIEQINFLDYKIEYGWYR

Radius of gyration: 18.9 Å; Cα contacts (8 Å, |Δi|>4): 197; chains: 1; bounding box: 48×42×63 Å

pLDDT: mean 87.81, std 16.13, range [33.09, 98.44]

Secondary structure (DSSP, 8-state):
------HHHHHHHHHHHHHHHHH---HHHHHHHHHHHHHTTTHHHHHHHSHHHHHHHHHHHHHHHHHHHHHHTS-TTSTTHHHHHHHHHHHHHHHHHHHHHHHHHTT-SS-----SPPPEEEEE---HHHHHHTHHHHHHHHTT-SEEEEE-TTHHHHHHH---TTEEEESS--TT-----EETTT---S---TTGGGSS-----

Mean predicted aligned error: 6.38 Å

Organism: NCBI:txid1070528